Protein AF-A0A485BAV8-F1 (afdb_monomer_lite)

Structure (mmCIF, N/CA/C/O backbone):
data_AF-A0A485BAV8-F1
#
_entry.id   AF-A0A485BAV8-F1
#
loop_
_atom_site.group_PDB
_atom_site.id
_atom_site.type_symbol
_atom_site.label_atom_id
_atom_site.label_alt_id
_atom_site.label_comp_id
_atom_site.label_asym_id
_atom_site.label_entity_id
_atom_site.label_seq_id
_atom_site.pdbx_PDB_ins_code
_atom_site.Cartn_x
_atom_site.Cartn_y
_atom_site.Cartn_z
_atom_site.occupancy
_atom_site.B_iso_or_equiv
_atom_site.auth_seq_id
_atom_site.auth_comp_id
_atom_site.auth_asym_id
_atom_site.auth_atom_id
_atom_site.pdbx_PDB_model_num
ATOM 1 N N . MET A 1 1 ? -0.535 7.493 10.106 1.00 49.81 1 MET A N 1
ATOM 2 C CA . MET A 1 1 ? -0.350 6.627 8.910 1.00 49.81 1 MET A CA 1
ATOM 3 C C . MET A 1 1 ? -1.543 5.688 8.844 1.00 49.81 1 MET A C 1
ATOM 5 O O . MET A 1 1 ? -1.938 5.261 9.922 1.00 49.81 1 MET A O 1
ATOM 9 N N . PRO A 1 2 ? -2.101 5.348 7.667 1.00 55.66 2 PRO A N 1
ATOM 10 C CA . PRO A 1 2 ? -3.190 4.369 7.576 1.00 55.66 2 PRO A CA 1
ATOM 11 C C . PRO A 1 2 ? -2.873 3.086 8.365 1.00 55.66 2 PRO A C 1
ATOM 13 O O . PRO A 1 2 ? -1.749 2.576 8.277 1.00 55.66 2 PRO A O 1
ATOM 16 N N . GLY A 1 3 ? -3.825 2.608 9.170 1.00 60.78 3 GLY A N 1
ATOM 17 C CA . GLY A 1 3 ? -3.657 1.470 10.080 1.00 60.78 3 GLY A CA 1
ATOM 18 C C . GLY A 1 3 ? -2.905 1.732 11.394 1.00 60.78 3 GLY A C 1
ATOM 19 O O . GLY A 1 3 ? -2.683 0.776 12.132 1.00 60.78 3 GLY A O 1
ATOM 20 N N . ARG A 1 4 ? -2.475 2.968 11.696 1.00 75.44 4 ARG A N 1
ATOM 21 C CA . ARG A 1 4 ? -1.857 3.350 12.985 1.00 75.44 4 ARG A CA 1
ATOM 22 C C . ARG A 1 4 ? -2.536 4.592 13.556 1.00 75.44 4 ARG A C 1
ATOM 24 O O . ARG A 1 4 ? -2.139 5.703 13.184 1.00 75.44 4 ARG A O 1
ATOM 31 N N . LEU A 1 5 ? -3.537 4.384 14.415 1.00 81.25 5 LEU A N 1
ATOM 32 C CA . LEU A 1 5 ? -4.409 5.423 14.995 1.00 81.25 5 LEU A CA 1
ATOM 33 C C . LEU A 1 5 ? -4.821 6.492 13.969 1.00 81.25 5 LEU A C 1
ATOM 35 O O . LEU A 1 5 ? -4.723 7.694 14.213 1.00 81.25 5 LEU A O 1
ATOM 39 N N . PHE A 1 6 ? -5.215 6.056 12.774 1.00 73.19 6 PHE A N 1
ATOM 40 C CA . PHE A 1 6 ? -5.560 6.964 11.690 1.00 73.19 6 PHE A CA 1
ATOM 41 C C . PHE A 1 6 ? -7.005 7.460 11.849 1.00 73.19 6 PHE A C 1
ATOM 43 O O . PHE A 1 6 ? -7.919 6.634 11.817 1.00 73.19 6 PHE A O 1
ATOM 50 N N . PRO A 1 7 ? -7.236 8.775 12.014 1.00 77.94 7 PRO A N 1
ATOM 51 C CA . PRO A 1 7 ? -8.575 9.305 12.218 1.00 77.94 7 PRO A CA 1
ATOM 52 C C . PRO A 1 7 ? -9.355 9.384 10.903 1.00 77.94 7 PRO A C 1
ATOM 54 O O . PRO A 1 7 ? -8.918 9.997 9.930 1.00 77.94 7 PRO A O 1
ATOM 57 N N . ILE A 1 8 ? -10.550 8.809 10.907 1.00 75.19 8 ILE A N 1
ATOM 58 C CA . ILE A 1 8 ? -11.537 8.833 9.831 1.00 75.19 8 ILE A CA 1
ATOM 59 C C . ILE A 1 8 ? -12.802 9.460 10.415 1.00 75.19 8 ILE A C 1
ATOM 61 O O . ILE A 1 8 ? -13.483 8.860 11.244 1.00 75.19 8 ILE A O 1
ATOM 65 N N . ARG A 1 9 ? -13.118 10.691 10.011 1.00 76.88 9 ARG A N 1
ATOM 66 C CA . ARG A 1 9 ? -14.371 11.341 10.420 1.00 76.88 9 ARG A CA 1
ATOM 67 C C . ARG A 1 9 ? -15.533 10.721 9.647 1.00 76.88 9 ARG A C 1
ATOM 69 O O . ARG A 1 9 ? -15.514 10.736 8.419 1.00 76.88 9 ARG A O 1
ATOM 76 N N . LEU A 1 10 ? -16.518 10.179 10.361 1.00 69.38 10 LEU A N 1
ATOM 77 C CA . LEU A 1 10 ? -17.750 9.642 9.769 1.00 69.38 10 LEU A CA 1
ATOM 78 C C . LEU A 1 10 ? -18.784 10.759 9.588 1.00 69.38 10 LEU A C 1
ATOM 80 O O . LEU A 1 10 ? -19.377 10.899 8.524 1.00 69.38 10 LEU A O 1
ATOM 84 N N . THR A 1 11 ? -18.952 11.580 10.623 1.00 74.44 11 THR A N 1
ATOM 85 C CA . THR A 1 11 ? -19.769 12.802 10.640 1.00 74.44 11 THR A CA 1
ATOM 86 C C . THR A 1 11 ? -19.068 13.852 11.511 1.00 74.44 11 THR A C 1
ATOM 88 O O . THR A 1 11 ? -17.949 13.618 11.971 1.00 74.44 11 THR A O 1
ATOM 91 N N . GLU A 1 12 ? -19.687 15.013 11.753 1.00 75.88 12 GLU A N 1
ATOM 92 C CA . GLU A 1 12 ? -19.098 16.064 12.603 1.00 75.88 12 GLU A CA 1
ATOM 93 C C . GLU A 1 12 ? -18.755 15.576 14.020 1.00 75.88 12 GLU A C 1
ATOM 95 O O . GLU A 1 12 ? -17.733 15.984 14.567 1.00 75.88 12 GLU A O 1
ATOM 100 N N . ASN A 1 13 ? -19.552 14.652 14.571 1.00 83.38 13 ASN A N 1
ATOM 101 C CA . ASN A 1 13 ? -19.429 14.164 15.950 1.00 83.38 13 ASN A CA 1
ATOM 102 C C . ASN A 1 13 ? -19.113 12.661 16.051 1.00 83.38 13 ASN A C 1
ATOM 104 O O . ASN A 1 13 ? -19.179 12.085 17.138 1.00 83.38 13 ASN A O 1
ATOM 108 N N . GLN A 1 14 ? -18.787 12.010 14.930 1.00 77.19 14 GLN A N 1
ATOM 109 C CA . GLN A 1 14 ? -18.471 10.583 14.897 1.00 77.19 14 GLN A CA 1
ATOM 110 C C . GLN A 1 14 ? -17.087 10.340 14.310 1.00 77.19 14 GLN A C 1
ATOM 112 O O . GLN A 1 14 ? -16.789 10.743 13.179 1.00 77.19 14 GLN A O 1
ATOM 117 N N . LEU A 1 15 ? -16.255 9.640 15.074 1.00 79.31 15 LEU A N 1
ATOM 118 C CA . LEU A 1 15 ? -14.859 9.392 14.746 1.00 79.31 15 LEU A CA 1
ATOM 119 C C . LEU A 1 15 ? -14.577 7.893 14.697 1.00 79.31 15 LEU A C 1
ATOM 121 O O . LEU A 1 15 ? -14.950 7.148 15.594 1.00 79.31 15 LEU A O 1
ATOM 125 N N . LEU A 1 16 ? -13.873 7.458 13.660 1.00 81.81 16 LEU A N 1
ATOM 126 C CA . LEU A 1 16 ? -13.322 6.118 13.536 1.00 81.81 16 LEU A CA 1
ATOM 127 C C . LEU A 1 16 ? -11.793 6.208 13.556 1.00 81.81 16 LEU A C 1
ATOM 129 O O . LEU A 1 16 ? -11.196 6.885 12.727 1.00 81.81 16 LEU A O 1
ATOM 133 N N . LEU A 1 17 ? -11.154 5.513 14.485 1.00 79.69 17 LEU A N 1
ATOM 134 C CA . LEU A 1 17 ? -9.708 5.378 14.591 1.00 79.69 17 LEU A CA 1
ATOM 135 C C . LEU A 1 17 ? -9.295 4.023 14.011 1.00 79.69 17 LEU A C 1
ATOM 137 O O . LEU A 1 17 ? -9.585 2.970 14.582 1.00 79.69 17 LEU A O 1
ATOM 141 N N . ASP A 1 18 ? -8.621 4.048 12.864 1.00 81.06 18 ASP A N 1
ATOM 142 C CA . ASP A 1 18 ? -8.064 2.853 12.231 1.00 81.06 18 ASP A CA 1
ATOM 143 C C . ASP A 1 18 ? -6.668 2.544 12.790 1.00 81.06 18 ASP A C 1
ATOM 145 O O . ASP A 1 18 ? -5.687 3.234 12.487 1.00 81.06 18 ASP A O 1
ATOM 149 N N . ASP A 1 19 ? -6.579 1.482 13.592 1.00 80.19 19 ASP A N 1
ATOM 150 C CA . ASP A 1 19 ? -5.340 0.953 14.167 1.00 80.19 19 ASP A CA 1
ATOM 151 C C . ASP A 1 19 ? -5.118 -0.532 13.803 1.00 80.19 19 ASP A C 1
ATOM 153 O O . ASP A 1 19 ? -4.587 -1.339 14.571 1.00 80.19 19 ASP A O 1
ATOM 157 N N . SER A 1 20 ? -5.545 -0.915 12.597 1.00 75.62 20 SER A N 1
ATOM 158 C CA . SER A 1 20 ? -5.571 -2.300 12.099 1.00 75.62 20 SER A CA 1
ATOM 159 C C . SER A 1 20 ? -4.221 -2.877 11.626 1.00 75.62 20 SER A C 1
ATOM 161 O O . SER A 1 20 ? -4.177 -3.936 10.992 1.00 75.62 20 SER A O 1
ATOM 163 N N . TYR A 1 21 ? -3.093 -2.199 11.873 1.00 65.25 21 TYR A N 1
ATOM 164 C CA . TYR A 1 21 ? -1.791 -2.633 11.349 1.00 65.25 21 TYR A CA 1
ATOM 165 C C . TYR A 1 21 ? -1.156 -3.786 12.138 1.00 65.25 21 TYR A C 1
ATOM 167 O O . TYR A 1 21 ? -0.594 -4.703 11.534 1.00 65.25 21 TYR A O 1
ATOM 175 N N . ASN A 1 22 ? -1.186 -3.718 13.470 1.00 72.81 22 ASN A N 1
ATOM 176 C CA . ASN A 1 22 ? -0.587 -4.712 14.360 1.00 72.81 22 ASN A CA 1
ATOM 177 C C . ASN A 1 22 ? -1.398 -4.818 15.656 1.00 72.81 22 ASN A C 1
ATOM 179 O O . ASN A 1 22 ? -1.881 -3.803 16.164 1.00 72.81 22 ASN A O 1
ATOM 183 N N . ALA A 1 23 ? -1.493 -6.029 16.199 1.00 75.31 23 ALA A N 1
ATOM 184 C CA . ALA A 1 23 ? -2.163 -6.298 17.463 1.00 75.31 23 ALA A CA 1
ATOM 185 C C . ALA A 1 23 ? -1.306 -7.241 18.313 1.00 75.31 23 ALA A C 1
ATOM 187 O O . ALA A 1 23 ? -1.181 -8.427 18.012 1.00 75.31 23 ALA A O 1
ATOM 188 N N . ASN A 1 24 ? -0.727 -6.657 19.357 1.00 84.56 24 ASN A N 1
ATOM 189 C CA . ASN A 1 24 ? -0.095 -7.324 20.493 1.00 84.56 24 ASN A CA 1
ATOM 190 C C . ASN A 1 24 ? -0.622 -6.696 21.790 1.00 84.56 24 ASN A C 1
ATOM 192 O O . ASN A 1 24 ? -1.177 -5.590 21.741 1.00 84.56 24 ASN A O 1
ATOM 196 N N . VAL A 1 25 ? -0.410 -7.346 22.933 1.00 86.31 25 VAL A N 1
ATOM 197 C CA . VAL A 1 25 ? -0.966 -6.901 24.229 1.00 86.31 25 VAL A CA 1
ATOM 198 C C . VAL A 1 25 ? -0.668 -5.428 24.523 1.00 86.31 25 VAL A C 1
ATOM 200 O O . VAL A 1 25 ? -1.590 -4.650 24.749 1.00 86.31 25 VAL A O 1
ATOM 203 N N . GLY A 1 26 ? 0.599 -5.009 24.442 1.00 86.38 26 GLY A N 1
ATOM 204 C CA . GLY A 1 26 ? 0.994 -3.631 24.758 1.00 86.38 26 GLY A CA 1
ATOM 205 C C . GLY A 1 26 ? 0.318 -2.589 23.861 1.00 86.38 26 GLY A C 1
ATOM 206 O O . GLY A 1 26 ? -0.181 -1.574 24.345 1.00 86.38 26 GLY A O 1
ATOM 207 N N . SER A 1 27 ? 0.239 -2.855 22.555 1.00 87.88 27 SER A N 1
ATOM 208 C CA . SER A 1 27 ? -0.433 -1.956 21.612 1.00 87.88 27 SER A CA 1
ATOM 209 C C . SER A 1 27 ? -1.946 -1.908 21.825 1.00 87.88 27 SER A C 1
ATOM 211 O O . SER A 1 27 ? -2.544 -0.848 21.669 1.00 87.88 27 SER A O 1
ATOM 213 N N . MET A 1 28 ? -2.572 -3.033 22.177 1.00 89.75 28 MET A N 1
ATOM 214 C CA . MET A 1 28 ? -4.010 -3.114 22.433 1.00 89.75 28 MET A CA 1
ATOM 215 C C . MET A 1 28 ? -4.380 -2.348 23.701 1.00 89.75 28 MET A C 1
ATOM 217 O O . MET A 1 28 ? -5.313 -1.552 23.673 1.00 89.75 28 MET A O 1
ATOM 221 N N . THR A 1 29 ? -3.602 -2.503 24.773 1.00 91.00 29 THR A N 1
ATOM 222 C CA . THR A 1 29 ? -3.782 -1.736 26.013 1.00 91.00 29 THR A CA 1
ATOM 223 C C . THR A 1 29 ? -3.593 -0.235 25.781 1.00 91.00 29 THR A C 1
ATOM 225 O O . THR A 1 29 ? -4.382 0.567 26.274 1.00 91.00 29 THR A O 1
ATOM 228 N N . ALA A 1 30 ? -2.610 0.166 24.968 1.00 91.06 30 ALA A N 1
ATOM 229 C CA . ALA A 1 30 ? -2.446 1.570 24.589 1.00 91.06 30 ALA A CA 1
ATOM 230 C C . ALA A 1 30 ? -3.644 2.096 23.776 1.00 91.06 30 ALA A C 1
ATOM 232 O O . ALA A 1 30 ? -4.091 3.218 23.993 1.00 91.06 30 ALA A O 1
ATOM 233 N N . ALA A 1 31 ? -4.199 1.285 22.872 1.00 91.00 31 ALA A N 1
ATOM 234 C CA . ALA A 1 31 ? -5.384 1.657 22.105 1.00 91.00 31 ALA A CA 1
ATOM 235 C C . ALA A 1 31 ? -6.630 1.807 22.991 1.00 91.00 31 ALA A C 1
ATOM 237 O O . ALA A 1 31 ? -7.408 2.737 22.791 1.00 91.00 31 ALA A O 1
ATOM 238 N N . VAL A 1 32 ? -6.791 0.946 24.001 1.00 95.06 32 VAL A N 1
ATOM 239 C CA . VAL A 1 32 ? -7.827 1.094 25.035 1.00 95.06 32 VAL A CA 1
ATOM 240 C C . VAL A 1 32 ? -7.677 2.430 25.762 1.00 95.06 32 VAL A C 1
ATOM 242 O O . VAL A 1 32 ? -8.660 3.157 25.878 1.00 95.06 32 VAL A O 1
ATOM 245 N N . GLN A 1 33 ? -6.461 2.784 26.190 1.00 94.19 33 GLN A N 1
ATOM 246 C CA . GLN A 1 33 ? -6.203 4.057 26.867 1.00 94.19 33 GLN A CA 1
ATOM 247 C C . GLN A 1 33 ? -6.555 5.251 25.973 1.00 94.19 33 GLN A C 1
ATOM 249 O O . GLN A 1 33 ? -7.285 6.143 26.399 1.00 94.19 33 GLN A O 1
ATOM 254 N N . VAL A 1 34 ? -6.116 5.231 24.711 1.00 93.44 34 VAL A N 1
ATOM 255 C CA . VAL A 1 34 ? -6.443 6.285 23.739 1.00 93.44 34 VAL A CA 1
ATOM 256 C C . VAL A 1 34 ? -7.952 6.409 23.562 1.00 93.44 34 VAL A C 1
ATOM 258 O O . VAL A 1 34 ? -8.476 7.516 23.591 1.00 93.44 34 VAL A O 1
ATOM 261 N N . LEU A 1 35 ? -8.663 5.290 23.402 1.00 95.00 35 LEU A N 1
ATOM 262 C CA . LEU A 1 35 ? -10.115 5.303 23.247 1.00 95.00 35 LEU A CA 1
ATOM 263 C C . LEU A 1 35 ? -10.830 5.797 24.516 1.00 95.00 35 LEU A C 1
ATOM 265 O O . LEU A 1 35 ? -11.867 6.444 24.404 1.00 95.00 35 LEU A O 1
ATOM 269 N N . SER A 1 36 ? -10.283 5.530 25.705 1.00 95.31 36 SER A N 1
ATOM 270 C CA . SER A 1 36 ? -10.867 5.947 26.988 1.00 95.31 36 SER A CA 1
ATOM 271 C C . SER A 1 36 ? -10.962 7.467 27.139 1.00 95.31 36 SER A C 1
ATOM 273 O O . SER A 1 36 ? -11.920 7.958 27.736 1.00 95.31 36 SER A O 1
ATOM 275 N N . GLU A 1 37 ? -10.018 8.188 26.529 1.00 95.31 37 GLU A N 1
ATOM 276 C CA . GLU A 1 37 ? -9.907 9.651 26.538 1.00 95.31 37 GLU A CA 1
ATOM 277 C C . GLU A 1 37 ? -10.744 10.318 25.427 1.00 95.31 37 GLU A C 1
ATOM 279 O O . GLU A 1 37 ? -10.833 11.545 25.362 1.00 95.31 37 GLU A O 1
ATOM 284 N N . MET A 1 38 ? -11.363 9.530 24.540 1.00 94.25 38 MET A N 1
ATOM 285 C CA . MET A 1 38 ? -12.153 10.048 23.421 1.00 94.25 38 MET A CA 1
ATOM 286 C C . MET A 1 38 ? -13.575 10.429 23.849 1.00 94.25 38 MET A C 1
ATOM 288 O O . MET A 1 38 ? -14.158 9.793 24.727 1.00 94.25 38 MET A O 1
ATOM 292 N N . PRO A 1 39 ? -14.183 11.440 23.206 1.00 92.38 39 PRO A N 1
ATOM 293 C CA . PRO A 1 39 ? -15.534 11.868 23.538 1.00 92.38 39 PRO A CA 1
ATOM 294 C C . PRO A 1 39 ? -16.607 10.897 23.019 1.00 92.38 39 PRO A C 1
ATOM 296 O O . PRO A 1 39 ? -16.452 10.242 21.982 1.00 92.38 39 PRO A O 1
ATOM 299 N N . GLY A 1 40 ? -17.752 10.897 23.705 1.00 94.12 40 GLY A N 1
ATOM 300 C CA . GLY A 1 40 ? -18.963 10.187 23.292 1.00 94.12 40 GLY A CA 1
ATOM 301 C C . GLY A 1 40 ? -18.981 8.705 23.654 1.00 94.12 40 GLY A C 1
ATOM 302 O O . GLY A 1 40 ? -18.295 8.266 24.572 1.00 94.12 40 GLY A O 1
ATOM 303 N N . TYR A 1 41 ? -19.802 7.943 22.930 1.00 95.94 41 TYR A N 1
ATOM 304 C CA . TYR A 1 41 ? -19.930 6.498 23.103 1.00 95.94 41 TYR A CA 1
ATOM 305 C C . TYR A 1 41 ? -18.718 5.782 22.493 1.00 95.94 41 TYR A C 1
ATOM 307 O O . TYR A 1 41 ? -18.499 5.846 21.278 1.00 95.94 41 TYR A O 1
ATOM 315 N N . ARG A 1 42 ? -17.909 5.131 23.333 1.00 97.19 42 ARG A N 1
ATOM 316 C CA . ARG A 1 42 ? -16.606 4.563 22.965 1.00 97.19 42 ARG A CA 1
ATOM 317 C C . ARG A 1 42 ? -16.726 3.077 22.662 1.00 97.19 42 ARG A C 1
ATOM 319 O O . ARG A 1 42 ? -16.944 2.256 23.555 1.00 97.19 42 ARG A O 1
ATOM 326 N N . VAL A 1 43 ? -16.543 2.735 21.390 1.00 94.56 43 VAL A N 1
ATOM 327 C CA . VAL A 1 43 ? -16.663 1.367 20.880 1.00 94.56 43 VAL A CA 1
ATOM 328 C C . VAL A 1 43 ? -15.297 0.845 20.465 1.00 94.56 43 VAL A C 1
ATOM 330 O O . VAL A 1 43 ? -14.678 1.350 19.527 1.00 94.56 43 VAL A O 1
ATOM 333 N N . LEU A 1 44 ? -14.839 -0.210 21.129 1.00 94.88 44 LEU A N 1
ATOM 334 C CA . LEU A 1 44 ? -13.629 -0.925 20.744 1.00 94.88 44 LEU A CA 1
ATOM 335 C C . LEU A 1 44 ? -13.999 -2.118 19.861 1.00 94.88 44 LEU A C 1
ATOM 337 O O . LEU A 1 44 ? -14.719 -3.011 20.294 1.00 94.88 44 LEU A O 1
ATOM 341 N N . VAL A 1 45 ? -13.495 -2.154 18.632 1.00 91.88 45 VAL A N 1
ATOM 342 C CA . VAL A 1 45 ? -13.701 -3.257 17.688 1.00 91.88 45 VAL A CA 1
ATOM 343 C C . VAL A 1 45 ? -12.398 -4.024 17.534 1.00 91.88 45 VAL A C 1
ATOM 345 O O . VAL A 1 45 ? -11.401 -3.464 17.074 1.00 91.88 45 VAL A O 1
ATOM 348 N N . VAL A 1 46 ? -12.402 -5.303 17.906 1.00 89.81 46 VAL A N 1
ATOM 349 C CA . VAL A 1 46 ? -11.188 -6.119 18.004 1.00 89.81 46 VAL A CA 1
ATOM 350 C C . VAL A 1 46 ? -11.271 -7.439 17.257 1.00 89.81 46 VAL A C 1
ATOM 352 O O . VAL A 1 46 ? -12.339 -8.022 17.093 1.00 89.81 46 VAL A O 1
ATOM 355 N N . GLY A 1 47 ? -10.114 -7.919 16.807 1.00 86.94 47 GLY A N 1
ATOM 356 C CA . GLY A 1 47 ? -9.945 -9.291 16.339 1.00 86.94 47 GLY A CA 1
ATOM 357 C C . GLY A 1 47 ? -8.812 -10.007 17.060 1.00 86.94 47 GLY A C 1
ATOM 358 O O . GLY A 1 47 ? -8.168 -9.431 17.937 1.00 86.94 47 GLY A O 1
ATOM 359 N N . ASP A 1 48 ? -8.565 -11.256 16.672 1.00 83.25 48 ASP A N 1
ATOM 360 C CA . ASP A 1 48 ? -7.518 -12.078 17.286 1.00 83.25 48 ASP A CA 1
ATOM 361 C C . ASP A 1 48 ? -6.133 -11.408 17.192 1.00 83.25 48 ASP A C 1
ATOM 363 O O . ASP A 1 48 ? -5.730 -10.865 16.149 1.00 83.25 48 ASP A O 1
ATOM 367 N N . MET A 1 49 ? -5.397 -11.454 18.302 1.00 82.06 49 MET A N 1
ATOM 368 C CA . MET A 1 49 ? -4.002 -11.024 18.368 1.00 82.06 49 MET A CA 1
ATOM 369 C C . MET A 1 49 ? -3.082 -12.118 17.819 1.00 82.06 49 MET A C 1
ATOM 371 O O . MET A 1 49 ? -3.372 -13.307 17.934 1.00 82.06 49 MET A O 1
ATOM 375 N N . ALA A 1 50 ? -1.945 -11.728 17.239 1.00 69.62 50 ALA A N 1
ATOM 376 C CA . ALA A 1 50 ? -0.963 -12.669 16.690 1.00 69.62 50 ALA A CA 1
ATOM 377 C C . ALA A 1 50 ? 0.027 -13.182 17.757 1.00 69.62 50 ALA A C 1
ATOM 379 O O . ALA A 1 50 ? 1.226 -13.257 17.499 1.00 69.62 50 ALA A O 1
ATOM 380 N N . GLU A 1 51 ? -0.472 -13.508 18.950 1.00 64.88 51 GLU A N 1
ATOM 381 C CA . GLU A 1 51 ? 0.339 -14.053 20.045 1.00 64.88 51 GLU A CA 1
ATOM 382 C C . GLU A 1 51 ? 0.457 -15.580 19.909 1.00 64.88 51 GLU A C 1
ATOM 384 O O . GLU A 1 51 ? -0.532 -16.267 19.633 1.00 64.88 51 GLU A O 1
ATOM 389 N N . LEU A 1 52 ? 1.665 -16.119 20.098 1.00 57.22 52 LEU A N 1
ATOM 390 C CA . LEU A 1 52 ? 1.949 -17.553 19.990 1.00 57.22 52 LEU A CA 1
ATOM 391 C C . LEU A 1 52 ? 2.018 -18.216 21.372 1.00 57.22 52 LEU A C 1
ATOM 393 O O . LEU A 1 52 ? 2.739 -17.752 22.249 1.00 57.22 52 LEU A O 1
ATOM 397 N N . GLY A 1 53 ? 1.347 -19.362 21.525 1.00 67.88 53 GLY A N 1
ATOM 398 C CA . GLY A 1 53 ? 1.525 -20.271 22.665 1.00 67.88 53 GLY A CA 1
ATOM 399 C C . GLY A 1 53 ? 0.355 -20.325 23.652 1.00 67.88 53 GLY A C 1
ATOM 400 O O . GLY A 1 53 ? -0.719 -19.773 23.416 1.00 67.88 53 GLY A O 1
ATOM 401 N N . ALA A 1 54 ? 0.571 -21.031 24.765 1.00 70.88 54 ALA A N 1
ATOM 402 C CA . ALA A 1 54 ? -0.444 -21.324 25.784 1.00 70.88 54 ALA A CA 1
ATOM 403 C C . ALA A 1 54 ? -0.963 -20.079 26.534 1.00 70.88 54 ALA A C 1
ATOM 405 O O . ALA A 1 54 ? -2.042 -20.120 27.120 1.00 70.88 54 ALA A O 1
ATOM 406 N N . GLU A 1 55 ? -0.232 -18.962 26.488 1.00 78.38 55 GLU A N 1
ATOM 407 C CA . GLU A 1 55 ? -0.592 -17.714 27.176 1.00 78.38 55 GLU A CA 1
ATOM 408 C C . GLU A 1 55 ? -1.544 -16.818 26.369 1.00 78.38 55 GLU A C 1
ATOM 410 O O . GLU A 1 55 ? -2.047 -15.824 26.891 1.00 78.38 55 GLU A O 1
ATOM 415 N N . SER A 1 56 ? -1.859 -17.180 25.120 1.00 80.50 56 SER A N 1
ATOM 416 C CA . SER A 1 56 ? -2.657 -16.331 24.228 1.00 80.50 56 SER A CA 1
ATOM 417 C C . SER A 1 56 ? -4.027 -15.968 24.822 1.00 80.50 56 SER A C 1
ATOM 419 O O . SER A 1 56 ? -4.426 -14.806 24.782 1.00 80.50 56 SER A O 1
ATOM 421 N N . ALA A 1 57 ? -4.720 -16.906 25.477 1.00 84.69 57 ALA A N 1
ATOM 422 C CA . ALA A 1 57 ? -5.998 -16.627 26.144 1.00 84.69 57 ALA A CA 1
ATOM 423 C C . ALA A 1 57 ? -5.857 -15.637 27.321 1.00 84.69 57 ALA A C 1
ATOM 425 O O . ALA A 1 57 ? -6.686 -14.743 27.499 1.00 84.69 57 ALA A O 1
ATOM 426 N N . ALA A 1 58 ? -4.778 -15.744 28.106 1.00 87.75 58 ALA A N 1
ATOM 427 C CA . ALA A 1 58 ? -4.504 -14.818 29.206 1.00 87.75 58 ALA A CA 1
ATOM 428 C C . ALA A 1 58 ? -4.226 -13.399 28.683 1.00 87.75 58 ALA A C 1
ATOM 430 O O . ALA A 1 58 ? -4.747 -12.428 29.232 1.00 87.75 58 ALA A O 1
ATOM 431 N N . CYS A 1 59 ? -3.494 -13.287 27.572 1.00 89.25 59 CYS A N 1
ATOM 432 C CA . CYS A 1 59 ? -3.250 -12.024 26.880 1.00 89.25 59 CYS A CA 1
ATOM 433 C C . CYS A 1 59 ? -4.552 -11.354 26.409 1.00 89.25 59 CYS A C 1
ATOM 435 O O . CYS A 1 59 ? -4.736 -10.153 26.608 1.00 89.25 59 CYS A O 1
ATOM 437 N N . HIS A 1 60 ? -5.480 -12.109 25.810 1.00 91.06 60 HIS A N 1
ATOM 438 C CA . HIS A 1 60 ? -6.778 -11.574 25.377 1.00 91.06 60 HIS A CA 1
ATOM 439 C C . HIS A 1 60 ? -7.629 -11.130 26.578 1.00 91.06 60 HIS A C 1
ATOM 441 O O . HIS A 1 60 ? -8.187 -10.029 26.574 1.00 91.06 60 HIS A O 1
ATOM 447 N N . ARG A 1 61 ? -7.649 -11.919 27.656 1.00 92.62 61 ARG A N 1
ATOM 448 C CA . ARG A 1 61 ? -8.339 -11.544 28.898 1.00 92.62 61 ARG A CA 1
ATOM 449 C C . ARG A 1 61 ? -7.780 -10.256 29.506 1.00 92.62 61 ARG A C 1
ATOM 451 O O . ARG A 1 61 ? -8.557 -9.398 29.908 1.00 92.62 61 ARG A O 1
ATOM 458 N N . GLN A 1 62 ? -6.457 -10.080 29.512 1.00 93.31 62 GLN A N 1
ATOM 459 C CA . GLN A 1 62 ? -5.806 -8.869 30.023 1.00 93.31 62 GLN A CA 1
ATOM 460 C C . GLN A 1 62 ? -6.262 -7.603 29.283 1.00 93.31 62 GLN A C 1
ATOM 462 O O . GLN A 1 62 ? -6.513 -6.578 29.915 1.00 93.31 62 GLN A O 1
ATOM 467 N N . VAL A 1 63 ? -6.405 -7.668 27.955 1.00 93.56 63 VAL A N 1
ATOM 468 C CA . VAL A 1 63 ? -6.918 -6.541 27.156 1.00 93.56 63 VAL A CA 1
ATOM 469 C C . VAL A 1 63 ? -8.386 -6.256 27.486 1.00 93.56 63 VAL A C 1
ATOM 471 O O . VAL A 1 63 ? -8.778 -5.092 27.569 1.00 93.56 63 VAL A O 1
ATOM 474 N N . GLY A 1 64 ? -9.195 -7.295 27.705 1.00 95.19 64 GLY A N 1
ATOM 475 C CA . GLY A 1 64 ? -10.590 -7.134 28.118 1.00 95.19 64 GLY A CA 1
ATOM 476 C C . GLY A 1 64 ? -10.727 -6.491 29.501 1.00 95.19 64 GLY A C 1
ATOM 477 O O . GLY A 1 64 ? -11.482 -5.534 29.652 1.00 95.19 64 GLY A O 1
ATOM 478 N N . GLU A 1 65 ? -9.936 -6.921 30.485 1.00 95.56 65 GLU A N 1
ATOM 479 C CA . GLU A 1 65 ? -9.911 -6.288 31.814 1.00 95.56 65 GLU A CA 1
ATOM 480 C C . GLU A 1 65 ? -9.427 -4.832 31.748 1.00 95.56 65 GLU A C 1
ATOM 482 O O . GLU A 1 65 ? -9.972 -3.966 32.432 1.00 95.56 65 GLU A O 1
ATOM 487 N N . ALA A 1 66 ? -8.463 -4.520 30.875 1.00 94.94 66 ALA A N 1
ATOM 488 C CA . ALA A 1 66 ? -8.057 -3.138 30.629 1.00 94.94 66 ALA A CA 1
ATOM 489 C C . ALA A 1 66 ? -9.207 -2.303 30.037 1.00 94.94 66 ALA A C 1
ATOM 491 O O . ALA A 1 66 ? -9.433 -1.177 30.476 1.00 94.94 66 ALA A O 1
ATOM 492 N N . ALA A 1 67 ? -9.969 -2.856 29.085 1.00 95.81 67 ALA A N 1
ATOM 493 C CA . ALA A 1 67 ? -11.151 -2.204 28.513 1.00 95.81 67 ALA A CA 1
ATOM 494 C C . ALA A 1 67 ? -12.234 -1.925 29.569 1.00 95.81 67 ALA A C 1
ATOM 496 O O . ALA A 1 67 ? -12.843 -0.853 29.562 1.00 95.81 67 ALA A O 1
ATOM 497 N N . LYS A 1 68 ? -12.434 -2.863 30.502 1.00 96.31 68 LYS A N 1
ATOM 498 C CA . LYS A 1 68 ? -13.342 -2.704 31.642 1.00 96.31 68 LYS A CA 1
ATOM 499 C C . LYS A 1 68 ? -12.867 -1.620 32.605 1.00 96.31 68 LYS A C 1
ATOM 501 O O . LYS A 1 68 ? -13.648 -0.751 32.977 1.00 96.31 68 LYS A O 1
ATOM 506 N N . ALA A 1 69 ? -11.589 -1.650 32.984 1.00 95.38 69 ALA A N 1
ATOM 507 C CA . ALA A 1 69 ? -10.992 -0.673 33.893 1.00 95.38 69 ALA A CA 1
ATOM 508 C C . ALA A 1 69 ? -11.006 0.750 33.311 1.00 95.38 69 ALA A C 1
ATOM 510 O O . ALA A 1 69 ? -11.218 1.714 34.041 1.00 95.38 69 ALA A O 1
ATOM 511 N N . ALA A 1 70 ? -10.844 0.874 31.992 1.00 94.69 70 ALA A N 1
ATOM 512 C CA . ALA A 1 70 ? -10.961 2.132 31.260 1.00 94.69 70 ALA A CA 1
ATOM 513 C C . ALA A 1 70 ? -12.416 2.620 31.092 1.00 94.69 70 ALA A C 1
ATOM 515 O O . ALA A 1 70 ? -12.647 3.718 30.580 1.00 94.69 70 ALA A O 1
ATOM 516 N N . GLY A 1 71 ? -13.400 1.810 31.499 1.00 95.19 71 GLY A N 1
ATOM 517 C CA . GLY A 1 71 ? -14.817 2.147 31.436 1.00 95.19 71 GLY A CA 1
ATOM 518 C C . GLY A 1 71 ? -15.323 2.344 30.012 1.00 95.19 71 GLY A C 1
ATOM 519 O O . GLY A 1 71 ? -16.091 3.275 29.786 1.00 95.19 71 GLY A O 1
ATOM 520 N N . LEU A 1 72 ? -14.865 1.535 29.049 1.00 95.94 72 LEU A N 1
ATOM 521 C CA . LEU A 1 72 ? -15.369 1.589 27.673 1.00 95.94 72 LEU A CA 1
ATOM 522 C C . LEU A 1 72 ? -16.854 1.210 27.613 1.00 95.94 72 LEU A C 1
ATOM 524 O O . LEU A 1 72 ? -17.328 0.401 28.406 1.00 95.94 72 LEU A O 1
ATOM 528 N N . ASP A 1 73 ? -17.585 1.776 26.654 1.00 97.31 73 ASP A N 1
ATOM 529 C CA . ASP A 1 73 ? -19.039 1.612 26.583 1.00 97.31 73 ASP A CA 1
ATOM 530 C C . ASP A 1 73 ? -19.459 0.325 25.856 1.00 97.31 73 ASP A C 1
ATOM 532 O O . ASP A 1 73 ? -20.524 -0.240 26.130 1.00 97.31 73 ASP A O 1
ATOM 536 N N . ARG A 1 74 ? -18.635 -0.143 24.907 1.00 96.56 74 ARG A N 1
ATOM 537 C CA . ARG A 1 74 ? -18.878 -1.377 24.145 1.00 96.56 74 ARG A CA 1
ATOM 538 C C . ARG A 1 74 ? -17.586 -1.981 23.602 1.00 96.56 74 ARG A C 1
ATOM 540 O O . ARG A 1 74 ? -16.723 -1.259 23.101 1.00 96.56 74 ARG A O 1
ATOM 547 N N . VAL A 1 75 ? -17.493 -3.313 23.606 1.00 96.69 75 VAL A N 1
ATOM 548 C CA . VAL A 1 75 ? -16.401 -4.052 22.944 1.00 96.69 75 VAL A CA 1
ATOM 549 C C . VAL A 1 75 ? -16.963 -5.073 21.954 1.00 96.69 75 VAL A C 1
ATOM 551 O O . VAL A 1 75 ? -17.569 -6.054 22.360 1.00 96.69 75 VAL A O 1
ATOM 554 N N . LEU A 1 76 ? -16.752 -4.888 20.655 1.00 91.75 76 LEU A N 1
ATOM 555 C CA . LEU A 1 76 ? -17.164 -5.859 19.638 1.00 91.75 76 LEU A CA 1
ATOM 556 C C . LEU A 1 76 ? -15.962 -6.705 19.219 1.00 91.75 76 LEU A C 1
ATOM 558 O O . LEU A 1 76 ? -14.947 -6.147 18.803 1.00 91.75 76 LEU A O 1
ATOM 562 N N . SER A 1 77 ? -16.063 -8.031 19.289 1.00 92.00 77 SER A N 1
ATOM 563 C CA . SER A 1 77 ? -14.963 -8.931 18.920 1.00 92.00 77 SER A CA 1
ATOM 564 C C . SER A 1 77 ? -15.327 -9.890 17.783 1.00 92.00 77 SER A C 1
ATOM 566 O O . SER A 1 77 ? -16.472 -10.328 17.664 1.00 92.00 77 SER A O 1
ATOM 568 N N . VAL A 1 78 ? -14.342 -10.230 16.946 1.00 85.94 78 VAL A N 1
ATOM 569 C CA . VAL A 1 78 ? -14.436 -11.264 15.900 1.00 85.94 78 VAL A CA 1
ATOM 570 C C . VAL A 1 78 ? -13.168 -12.114 15.866 1.00 85.94 78 VAL A C 1
ATOM 572 O O . VAL A 1 78 ? -12.077 -11.602 15.601 1.00 85.94 78 VAL A O 1
ATOM 575 N N . GLY A 1 79 ? -13.331 -13.428 16.008 1.00 83.94 79 GLY A N 1
ATOM 576 C CA . GLY A 1 79 ? -12.239 -14.403 15.968 1.00 83.94 79 GLY A CA 1
ATOM 577 C C . GLY A 1 79 ? -12.283 -15.405 17.122 1.00 83.94 79 GLY A C 1
ATOM 578 O O . GLY A 1 79 ? -13.069 -15.266 18.051 1.00 83.94 79 GLY A O 1
ATOM 579 N N . ALA A 1 80 ? -11.463 -16.448 17.056 1.00 82.94 80 ALA A N 1
ATOM 580 C CA . ALA A 1 80 ? -11.562 -17.566 17.993 1.00 82.94 80 ALA A CA 1
ATOM 581 C C . ALA A 1 80 ? -11.109 -17.203 19.419 1.00 82.94 80 ALA A C 1
ATOM 583 O O . ALA A 1 80 ? -11.627 -17.762 20.381 1.00 82.94 80 ALA A O 1
ATOM 584 N N . LEU A 1 81 ? -10.152 -16.279 19.557 1.00 86.31 81 LEU A N 1
ATOM 585 C CA . LEU A 1 81 ? -9.529 -15.924 20.842 1.00 86.31 81 LEU A CA 1
ATOM 586 C C . LEU A 1 81 ? -9.985 -14.554 21.354 1.00 86.31 81 LEU A C 1
ATOM 588 O O . LEU A 1 81 ? -10.055 -14.310 22.555 1.00 86.31 81 LEU A O 1
ATOM 592 N N . SER A 1 82 ? -10.354 -13.648 20.453 1.00 88.19 82 SER A N 1
ATOM 593 C CA . SER A 1 82 ? -10.864 -12.316 20.794 1.00 88.19 82 SER A CA 1
ATOM 594 C C . SER A 1 82 ? -12.215 -12.324 21.514 1.00 88.19 82 SER A C 1
ATOM 596 O O . SER A 1 82 ? -12.566 -11.317 22.134 1.00 88.19 82 SER A O 1
ATOM 598 N N . ALA A 1 83 ? -12.917 -13.463 21.537 1.00 91.50 83 ALA A N 1
ATOM 599 C CA . ALA A 1 83 ? -14.061 -13.703 22.415 1.00 91.50 83 ALA A CA 1
ATOM 600 C C . ALA A 1 83 ? -13.728 -13.443 23.899 1.00 91.50 83 ALA A C 1
ATOM 602 O O . ALA A 1 83 ? -14.541 -12.849 24.615 1.00 91.50 83 ALA A O 1
ATOM 603 N N . ASP A 1 84 ? -12.511 -13.789 24.341 1.00 92.94 84 ASP A N 1
ATOM 604 C CA . ASP A 1 84 ? -12.049 -13.550 25.715 1.00 92.94 84 ASP A CA 1
ATOM 605 C C . ASP A 1 84 ? -11.942 -12.050 26.038 1.00 92.94 84 ASP A C 1
ATOM 607 O O . ASP A 1 84 ? -12.212 -11.649 27.170 1.00 92.94 84 ASP A O 1
ATOM 611 N N . ILE A 1 85 ? -11.617 -11.202 25.048 1.00 93.69 85 ILE A N 1
ATOM 612 C CA . ILE A 1 85 ? -11.555 -9.739 25.229 1.00 93.69 85 ILE A CA 1
ATOM 613 C C . ILE A 1 85 ? -12.957 -9.197 25.520 1.00 93.69 85 ILE A C 1
ATOM 615 O O . ILE A 1 85 ? -13.158 -8.462 26.487 1.00 93.69 85 ILE A O 1
ATOM 619 N N . SER A 1 86 ? -13.936 -9.564 24.688 1.00 93.62 86 SER A N 1
ATOM 620 C CA . SER A 1 86 ? -15.331 -9.142 24.867 1.00 93.62 86 SER A CA 1
ATOM 621 C C . SER A 1 86 ? -15.944 -9.692 26.154 1.00 93.62 86 SER A C 1
ATOM 623 O O . SER A 1 86 ? -16.694 -8.985 26.819 1.00 93.62 86 SER A O 1
ATOM 625 N N . SER A 1 87 ? -15.614 -10.928 26.538 1.00 95.06 87 SER A N 1
ATOM 626 C CA . SER A 1 87 ? -16.139 -11.511 27.774 1.00 95.06 87 SER A CA 1
ATOM 627 C C . SER A 1 87 ? -15.569 -10.816 29.012 1.00 95.06 87 SER A C 1
ATOM 629 O O . SER A 1 87 ? -16.314 -10.532 29.948 1.00 95.06 87 SER A O 1
ATOM 631 N N . ALA A 1 88 ? -14.264 -10.536 29.030 1.00 95.12 88 ALA A N 1
ATOM 632 C CA . ALA A 1 88 ? -13.602 -9.922 30.180 1.00 95.12 88 ALA A CA 1
ATOM 633 C C . ALA A 1 88 ? -13.899 -8.420 30.320 1.00 95.12 88 ALA A C 1
ATOM 635 O O . ALA A 1 88 ? -13.873 -7.890 31.429 1.00 95.12 88 ALA A O 1
ATOM 636 N N . SER A 1 89 ? -14.260 -7.731 29.230 1.00 95.81 89 SER A N 1
ATOM 637 C CA . SER A 1 89 ? -14.634 -6.313 29.303 1.00 95.81 89 SER A CA 1
ATOM 638 C C . SER A 1 89 ? -15.932 -6.054 30.076 1.00 95.81 89 SER A C 1
ATOM 640 O O . SER A 1 89 ? -16.161 -4.936 30.530 1.00 95.81 89 SER A O 1
ATOM 642 N N . GLY A 1 90 ? -16.801 -7.062 30.225 1.00 94.69 90 GLY A N 1
ATOM 643 C CA . GLY A 1 90 ? -18.117 -6.936 30.866 1.00 94.69 90 GLY A CA 1
ATOM 644 C C . GLY A 1 90 ? -19.167 -6.177 30.041 1.00 94.69 90 GLY A C 1
ATOM 645 O O . GLY A 1 90 ? -20.336 -6.163 30.411 1.00 94.69 90 GLY A O 1
ATOM 646 N N . VAL A 1 91 ? -18.766 -5.585 28.914 1.00 95.50 91 VAL A N 1
ATOM 647 C CA . VAL A 1 91 ? -19.613 -4.814 27.985 1.00 95.50 91 VAL A CA 1
ATOM 648 C C . VAL A 1 91 ? -19.429 -5.293 26.541 1.00 95.50 91 VAL A C 1
ATOM 650 O O . VAL A 1 91 ? -19.587 -4.526 25.590 1.00 95.50 91 VAL A O 1
ATOM 653 N N . GLY A 1 92 ? -18.983 -6.536 26.356 1.00 93.25 92 GLY A N 1
ATOM 654 C CA . GLY A 1 92 ? -18.608 -7.046 25.048 1.00 93.25 92 GLY A CA 1
ATOM 655 C C . GLY A 1 92 ? -19.674 -7.885 24.348 1.00 93.25 92 GLY A C 1
ATOM 656 O O . GLY A 1 92 ? -20.438 -8.603 24.983 1.00 93.25 92 GLY A O 1
ATOM 657 N N . GLU A 1 93 ? -19.671 -7.832 23.018 1.00 94.94 93 GLU A N 1
ATOM 658 C CA . GLU A 1 93 ? -20.450 -8.699 22.130 1.00 94.94 93 GLU A CA 1
ATOM 659 C C . GLU A 1 93 ? -19.482 -9.418 21.177 1.00 94.94 93 GLU A C 1
ATOM 661 O O . GLU A 1 93 ? -18.647 -8.781 20.527 1.00 94.94 93 GLU A O 1
ATOM 666 N N . HIS A 1 94 ? -19.578 -10.746 21.104 1.00 94.31 94 HIS A N 1
ATOM 667 C CA . HIS A 1 94 ? -18.731 -11.570 20.245 1.00 94.31 94 HIS A CA 1
ATOM 668 C C . HIS A 1 94 ? -19.485 -12.034 18.995 1.00 94.31 94 HIS A C 1
ATOM 670 O O . HIS A 1 94 ? -20.644 -12.441 19.085 1.00 94.31 94 HIS A O 1
ATOM 676 N N . PHE A 1 95 ? -18.811 -12.036 17.843 1.00 88.19 95 PHE A N 1
ATOM 677 C CA . PHE A 1 95 ? -19.367 -12.504 16.577 1.00 88.19 95 PHE A CA 1
ATOM 678 C C . PHE A 1 95 ? -18.458 -13.543 15.917 1.00 88.19 95 PHE A C 1
ATOM 680 O O . PHE A 1 95 ? -17.239 -13.384 15.844 1.00 88.19 95 PHE A O 1
ATOM 687 N N . SER A 1 96 ? -19.077 -14.575 15.343 1.00 82.19 96 SER A N 1
ATOM 688 C CA . SER A 1 96 ? -18.394 -15.573 14.511 1.00 82.19 96 SER A CA 1
ATOM 689 C C . SER A 1 96 ? -18.002 -15.021 13.136 1.00 82.19 96 SER A C 1
ATOM 691 O O . SER A 1 96 ? -17.004 -15.445 12.556 1.00 82.19 96 SER A O 1
ATOM 693 N N . GLU A 1 97 ? -18.759 -14.046 12.619 1.00 75.56 97 GLU A N 1
ATOM 694 C CA . GLU A 1 97 ? -18.540 -13.436 11.309 1.00 75.56 97 GLU A CA 1
ATOM 695 C C . GLU A 1 97 ? -18.459 -11.906 11.365 1.00 75.56 97 GLU A C 1
ATOM 697 O O . GLU A 1 97 ? -19.199 -11.224 12.075 1.00 75.56 97 GLU A O 1
ATOM 702 N N . LYS A 1 98 ? -17.602 -11.341 10.507 1.00 75.88 98 LYS A N 1
ATOM 703 C CA . LYS A 1 98 ? -17.444 -9.885 10.353 1.00 75.88 98 LYS A CA 1
ATOM 704 C C . LYS A 1 98 ? -18.696 -9.194 9.824 1.00 75.88 98 LYS A C 1
ATOM 706 O O . LYS A 1 98 ? -18.935 -8.045 10.169 1.00 75.88 98 LYS A O 1
ATOM 711 N N . SER A 1 99 ? -19.475 -9.870 8.982 1.00 75.31 99 SER A N 1
ATOM 712 C CA . SER A 1 99 ? -20.746 -9.381 8.428 1.00 75.31 99 SER A CA 1
ATOM 713 C C . SER A 1 99 ? -21.734 -8.998 9.538 1.00 75.31 99 SER A C 1
ATOM 715 O O . SER A 1 99 ? -22.308 -7.906 9.513 1.00 75.31 99 SER A O 1
ATOM 717 N N . ALA A 1 100 ? -21.871 -9.865 10.542 1.00 78.06 100 ALA A N 1
ATOM 718 C CA . ALA A 1 100 ? -22.719 -9.649 11.706 1.00 78.06 100 ALA A CA 1
ATOM 719 C C . ALA A 1 100 ? -22.194 -8.495 12.574 1.00 78.06 100 ALA A C 1
ATOM 721 O O . ALA A 1 100 ? -22.955 -7.582 12.894 1.00 78.06 100 ALA A O 1
ATOM 722 N N . LEU A 1 101 ? -20.882 -8.460 12.846 1.00 83.81 101 LEU A N 1
ATOM 723 C CA . LEU A 1 101 ? -20.259 -7.358 13.589 1.00 83.81 101 LEU A CA 1
ATOM 724 C C . LEU A 1 101 ? -20.479 -6.006 12.897 1.00 83.81 101 LEU A C 1
ATOM 726 O O . LEU A 1 101 ? -20.833 -5.029 13.549 1.00 83.81 101 LEU A O 1
ATOM 730 N N . VAL A 1 102 ? -20.294 -5.932 11.573 1.00 78.44 102 VAL A N 1
ATOM 731 C CA . VAL A 1 102 ? -20.504 -4.694 10.799 1.00 78.44 102 VAL A CA 1
ATOM 732 C C . VAL A 1 102 ? -21.962 -4.243 10.860 1.00 78.44 102 VAL A C 1
ATOM 734 O O . VAL A 1 102 ? -22.224 -3.042 10.915 1.00 78.44 102 VAL A O 1
ATOM 737 N N . THR A 1 103 ? -22.907 -5.183 10.865 1.00 78.75 103 THR A N 1
ATOM 738 C CA . THR A 1 103 ? -24.335 -4.871 11.013 1.00 78.75 103 THR A CA 1
ATOM 739 C C . THR A 1 103 ? -24.605 -4.251 12.381 1.00 78.75 103 THR A C 1
ATOM 741 O O . THR A 1 103 ? -25.136 -3.143 12.442 1.00 78.75 103 THR A O 1
ATOM 744 N N . ARG A 1 104 ? -24.112 -4.874 13.458 1.00 86.31 104 ARG A N 1
ATOM 745 C CA . ARG A 1 104 ? -24.228 -4.332 14.819 1.00 86.31 104 ARG A CA 1
ATOM 746 C C . ARG A 1 104 ? -23.557 -2.965 14.969 1.00 86.31 104 ARG A C 1
ATOM 748 O O . ARG A 1 104 ? -24.107 -2.056 15.581 1.00 86.31 104 ARG A O 1
ATOM 755 N N . LEU A 1 105 ? -22.376 -2.788 14.381 1.00 80.94 105 LEU A N 1
ATOM 756 C CA . LEU A 1 105 ? -21.653 -1.518 14.433 1.00 80.94 105 LEU A CA 1
ATOM 757 C C . LEU A 1 105 ? -22.434 -0.389 13.744 1.00 80.94 105 LEU A C 1
ATOM 759 O O . LEU A 1 105 ? -22.437 0.736 14.236 1.00 80.94 105 LEU A O 1
ATOM 763 N N . ARG A 1 106 ? -23.124 -0.675 12.630 1.00 82.06 106 ARG A N 1
ATOM 764 C CA . ARG A 1 106 ? -23.993 0.306 11.955 1.00 82.06 106 ARG A CA 1
ATOM 765 C C . ARG A 1 106 ? -25.174 0.728 12.820 1.00 82.06 106 ARG A C 1
ATOM 767 O O . ARG A 1 106 ? -25.521 1.904 12.801 1.00 82.06 106 ARG A O 1
ATOM 774 N N . GLU A 1 107 ? -25.760 -0.197 13.574 1.00 85.12 107 GLU A N 1
ATOM 775 C CA . GLU A 1 107 ? -26.817 0.128 14.537 1.00 85.12 107 GLU A CA 1
ATOM 776 C C . GLU A 1 107 ? -26.298 1.078 15.621 1.00 85.12 107 GLU A C 1
ATOM 778 O O . GLU A 1 107 ? -26.914 2.112 15.851 1.00 85.12 107 GLU A O 1
ATOM 783 N N . LEU A 1 108 ? -25.121 0.805 16.202 1.00 84.69 108 LEU A N 1
ATOM 784 C CA . LEU A 1 108 ? -24.509 1.686 17.212 1.00 84.69 108 LEU A CA 1
ATOM 785 C C . LEU A 1 108 ? -24.191 3.083 16.659 1.00 84.69 108 LEU A C 1
ATOM 787 O O . LEU A 1 108 ? -24.387 4.085 17.3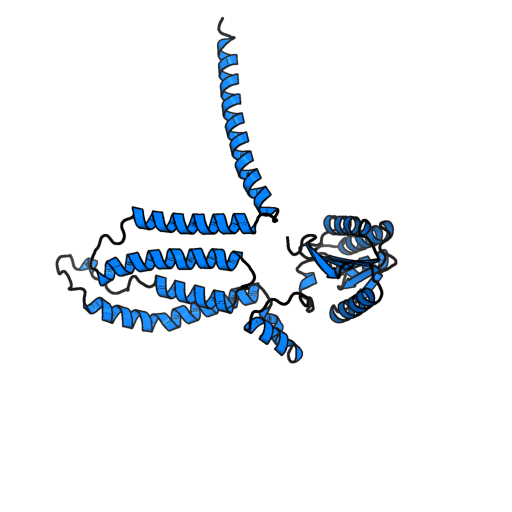45 1.00 84.69 108 LEU A O 1
ATOM 791 N N . ILE A 1 109 ? -23.724 3.165 15.409 1.00 81.56 109 ILE A N 1
ATOM 792 C CA . ILE A 1 109 ? -23.489 4.448 14.727 1.00 81.56 109 ILE A CA 1
ATOM 793 C C . ILE A 1 109 ? -24.805 5.222 14.545 1.00 81.56 109 ILE A C 1
ATOM 795 O O . ILE A 1 109 ? -24.805 6.448 14.635 1.00 81.56 109 ILE A O 1
ATOM 799 N N . ALA A 1 110 ? -25.920 4.536 14.283 1.00 85.19 110 ALA A N 1
ATOM 800 C CA . ALA A 1 110 ? -27.228 5.174 14.149 1.00 85.19 110 ALA A CA 1
ATOM 801 C C . ALA A 1 110 ? -27.832 5.581 15.508 1.00 85.19 110 ALA A C 1
ATOM 803 O O . ALA A 1 110 ? -28.513 6.603 15.593 1.00 85.19 110 ALA A O 1
ATOM 804 N N . GLU A 1 111 ? -27.572 4.806 16.563 1.00 91.69 111 GLU A N 1
ATOM 805 C CA . GLU A 1 111 ? -28.081 5.028 17.921 1.00 91.69 111 GLU A CA 1
ATOM 806 C C . GLU A 1 111 ? -27.390 6.210 18.624 1.00 91.69 111 GLU A C 1
ATOM 808 O O . GLU A 1 111 ? -28.036 6.992 19.328 1.00 91.69 111 GLU A O 1
ATOM 813 N N . HIS A 1 112 ? -26.084 6.396 18.399 1.00 91.06 112 HIS A N 1
ATOM 814 C CA . HIS A 1 112 ? -25.279 7.384 19.119 1.00 91.06 112 HIS A CA 1
ATOM 815 C C . HIS A 1 112 ? -24.837 8.564 18.242 1.00 91.06 112 HIS A C 1
ATOM 817 O O . HIS A 1 112 ? -24.022 8.437 17.327 1.00 91.06 112 HIS A O 1
ATOM 823 N N . LYS A 1 113 ? -25.312 9.769 18.592 1.00 87.12 113 LYS A N 1
ATOM 824 C CA . LYS A 1 113 ? -24.953 11.023 17.900 1.00 87.12 113 LYS A CA 1
ATOM 825 C C . LYS A 1 113 ? -23.487 11.431 18.079 1.00 87.12 113 LYS A C 1
ATOM 827 O O . LYS A 1 113 ? -22.932 12.054 17.181 1.00 87.12 113 LYS A O 1
ATOM 832 N N . ILE A 1 114 ? -22.890 11.115 19.230 1.00 92.00 114 ILE A N 1
ATOM 833 C CA . ILE A 1 114 ? -21.472 11.357 19.528 1.00 92.00 114 ILE A CA 1
ATOM 834 C C . ILE A 1 114 ? -20.845 10.007 19.850 1.00 92.00 114 ILE A C 1
ATOM 836 O O . ILE A 1 114 ? -21.208 9.388 20.853 1.00 92.00 114 ILE A O 1
ATOM 840 N N . LEU A 1 115 ? -19.953 9.532 18.986 1.00 90.69 115 LEU A N 1
ATOM 841 C CA . LEU A 1 115 ? -19.419 8.174 19.066 1.00 90.69 115 LEU A CA 1
ATOM 842 C C . LEU A 1 115 ? -17.999 8.112 18.515 1.00 90.69 115 LEU A C 1
ATOM 844 O O . LEU A 1 115 ? -17.708 8.636 17.438 1.00 90.69 115 LEU A O 1
ATOM 848 N N . THR A 1 116 ? -17.132 7.424 19.251 1.00 90.75 116 THR A N 1
ATOM 849 C CA . THR A 1 116 ? -15.771 7.134 18.815 1.00 90.75 116 THR A CA 1
ATOM 850 C C . THR A 1 116 ? -15.578 5.630 18.718 1.00 90.75 116 THR A C 1
ATOM 852 O O . THR A 1 116 ? -15.761 4.900 19.688 1.00 90.75 116 THR A O 1
ATOM 855 N N . ILE A 1 117 ? -15.198 5.162 17.536 1.00 88.56 117 ILE A N 1
ATOM 856 C CA . ILE A 1 117 ? -14.886 3.764 17.263 1.00 88.56 117 ILE A CA 1
ATOM 857 C C . ILE A 1 117 ? -13.377 3.636 17.127 1.00 88.56 117 ILE A C 1
ATOM 859 O O . ILE A 1 117 ? -12.767 4.409 16.396 1.00 88.56 117 ILE A O 1
ATOM 863 N N . LEU A 1 118 ? -12.777 2.624 17.745 1.00 90.38 118 LEU A N 1
ATOM 864 C CA . LEU A 1 118 ? -11.404 2.222 17.452 1.00 90.38 118 LEU A CA 1
ATOM 865 C C . LEU A 1 118 ? -11.400 0.793 16.927 1.00 90.38 118 LEU A C 1
ATOM 867 O O . LEU A 1 118 ? -11.857 -0.120 17.610 1.00 90.38 118 LEU A O 1
ATOM 871 N N . VAL A 1 119 ? -10.868 0.595 15.721 1.00 88.31 119 VAL A N 1
ATOM 872 C CA . VAL A 1 119 ? -10.725 -0.733 15.113 1.00 88.31 119 VAL A CA 1
ATOM 873 C C . VAL A 1 119 ? -9.281 -1.183 15.234 1.00 88.31 119 VAL A C 1
ATOM 875 O O . VAL A 1 119 ? -8.381 -0.550 14.677 1.00 88.31 119 VAL A O 1
ATOM 878 N N . LYS A 1 120 ? -9.064 -2.309 15.916 1.00 85.75 120 LYS A N 1
ATOM 879 C CA . LYS A 1 120 ? -7.735 -2.884 16.109 1.00 85.75 120 LYS A CA 1
ATOM 880 C C . LYS A 1 120 ? -7.730 -4.386 15.887 1.00 85.75 120 LYS A C 1
ATOM 882 O O . LYS A 1 120 ? -8.576 -5.118 16.374 1.00 85.75 120 LYS A O 1
ATOM 887 N N . GLY A 1 121 ? -6.755 -4.879 15.145 1.00 69.62 121 GLY A N 1
ATOM 888 C CA . GLY A 1 121 ? -6.635 -6.307 14.887 1.00 69.62 121 GLY A CA 1
ATOM 889 C C . GLY A 1 121 ? -5.353 -6.613 14.145 1.00 69.62 121 GLY A C 1
ATOM 890 O O . GLY A 1 121 ? -4.759 -5.732 13.520 1.00 69.62 121 GLY A O 1
ATOM 891 N N . SER A 1 122 ? -4.904 -7.862 14.225 1.00 59.69 122 SER A N 1
ATOM 892 C CA . SER A 1 122 ? -3.751 -8.287 13.443 1.00 59.69 122 SER A CA 1
ATOM 893 C C . SER A 1 122 ? -4.107 -8.339 11.951 1.00 59.69 122 SER A C 1
ATOM 895 O O . SER A 1 122 ? -5.218 -8.715 11.566 1.00 59.69 122 SER A O 1
ATOM 897 N N . ARG A 1 123 ? -3.135 -8.056 11.075 1.00 54.19 123 ARG A N 1
ATOM 898 C CA . ARG A 1 123 ? -3.244 -8.289 9.621 1.00 54.19 123 ARG A CA 1
ATOM 899 C C . ARG A 1 123 ? -3.627 -9.738 9.277 1.00 54.19 123 ARG A C 1
A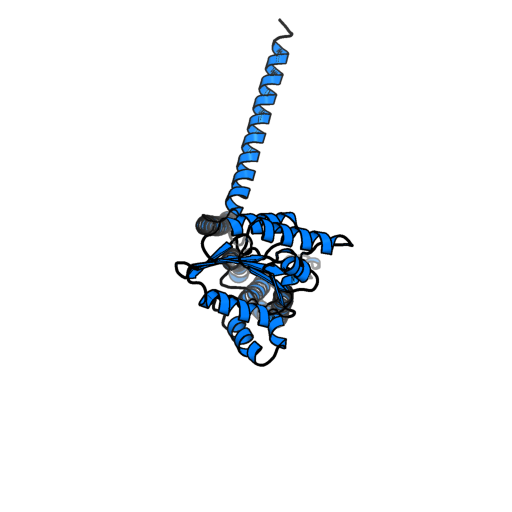TOM 901 O O . ARG A 1 123 ? -4.238 -9.977 8.235 1.00 54.19 123 ARG A O 1
ATOM 908 N N . SER A 1 124 ? -3.312 -10.700 10.148 1.00 44.31 124 SER A N 1
ATOM 909 C CA . SER A 1 124 ? -3.782 -12.087 10.034 1.00 44.31 124 SER A CA 1
ATOM 910 C C . SER A 1 124 ? -5.270 -12.234 10.383 1.00 44.31 124 SER A C 1
ATOM 912 O O . SER A 1 124 ? -5.983 -12.910 9.653 1.00 44.31 124 SER A O 1
ATOM 914 N N . ALA A 1 125 ? -5.794 -11.519 11.383 1.00 39.09 125 ALA A N 1
ATOM 915 C CA . ALA A 1 125 ? -7.233 -11.476 11.681 1.00 39.09 125 ALA A CA 1
ATOM 916 C C . ALA A 1 125 ? -8.037 -10.747 10.583 1.00 39.09 125 ALA A C 1
ATOM 918 O O . ALA A 1 125 ? -9.212 -11.038 10.343 1.00 39.09 125 ALA A O 1
ATOM 919 N N . ALA A 1 126 ? -7.402 -9.844 9.827 1.00 41.91 126 ALA A N 1
ATOM 920 C CA . ALA A 1 126 ? -7.978 -9.214 8.637 1.00 41.91 126 ALA A CA 1
ATOM 921 C C . ALA A 1 126 ? -8.204 -10.186 7.450 1.00 41.91 126 ALA A C 1
ATOM 923 O O . ALA A 1 126 ? -8.867 -9.797 6.491 1.00 41.91 126 ALA A O 1
ATOM 924 N N . HIS A 1 127 ? -7.743 -11.446 7.519 1.00 34.94 127 HIS A N 1
ATOM 925 C CA . HIS A 1 127 ? -7.897 -12.431 6.433 1.00 34.94 127 HIS A CA 1
ATOM 926 C C . HIS A 1 127 ? -9.318 -13.006 6.249 1.00 34.94 127 HIS A C 1
ATOM 928 O O . HIS A 1 127 ? -9.571 -13.683 5.254 1.00 34.94 127 HIS A O 1
ATOM 934 N N . GLY A 1 128 ? -10.276 -12.684 7.124 1.00 29.75 128 GLY A N 1
ATOM 935 C CA . GLY A 1 128 ? -11.711 -12.865 6.857 1.00 29.75 128 GLY A CA 1
ATOM 936 C C . GLY A 1 128 ? -12.326 -11.637 6.168 1.00 29.75 128 GLY A C 1
ATOM 937 O O . GLY A 1 128 ? -12.079 -10.511 6.594 1.00 29.75 128 GLY A O 1
ATOM 938 N N . ARG A 1 129 ? -13.121 -11.839 5.113 1.00 38.56 129 ARG A N 1
ATOM 939 C CA . ARG A 1 129 ? -13.854 -10.820 4.325 1.00 38.56 129 ARG A CA 1
ATOM 940 C C . ARG A 1 129 ? -14.563 -9.766 5.186 1.00 38.56 129 ARG A C 1
ATOM 942 O O . ARG A 1 129 ? -15.170 -10.122 6.187 1.00 38.56 129 ARG A O 1
ATOM 949 N N . GLY A 1 130 ? -14.582 -8.503 4.741 1.00 34.44 130 GLY A N 1
ATOM 950 C CA . GLY A 1 130 ? -15.593 -7.538 5.205 1.00 34.44 130 GLY A CA 1
ATOM 951 C C . GLY A 1 130 ? -15.136 -6.139 5.625 1.00 34.44 130 GLY A C 1
ATOM 952 O O . GLY A 1 130 ? -15.970 -5.395 6.129 1.00 34.44 130 GLY A O 1
ATOM 953 N N . SER A 1 131 ? -13.880 -5.725 5.411 1.00 35.62 131 SER A N 1
ATOM 954 C CA . SER A 1 131 ? -13.553 -4.292 5.520 1.00 35.62 131 SER A CA 1
ATOM 955 C C . SER A 1 131 ? -13.952 -3.593 4.223 1.00 35.62 131 SER A C 1
ATOM 957 O O . SER A 1 131 ? -13.150 -3.414 3.307 1.00 35.62 131 SER A O 1
ATOM 959 N N . THR A 1 132 ? -15.242 -3.280 4.113 1.00 37.19 132 THR A N 1
ATOM 960 C CA . THR A 1 132 ? -15.735 -2.345 3.102 1.00 37.19 132 THR A CA 1
ATOM 961 C C . THR A 1 132 ? -15.099 -1.003 3.440 1.00 37.19 132 THR A C 1
ATOM 963 O O . THR A 1 132 ? -15.485 -0.372 4.423 1.00 37.19 132 THR A O 1
ATOM 966 N N . ARG A 1 133 ? -14.078 -0.593 2.680 1.00 37.25 133 ARG A N 1
ATOM 967 C CA . ARG A 1 133 ? -13.562 0.777 2.741 1.00 37.25 133 ARG A CA 1
ATOM 968 C C . ARG A 1 133 ? -14.738 1.713 2.477 1.00 37.25 133 ARG A C 1
ATOM 970 O O . ARG A 1 133 ? -15.257 1.742 1.367 1.00 37.25 133 ARG A O 1
ATOM 977 N N . ILE A 1 134 ? -15.154 2.482 3.481 1.00 38.59 134 ILE A N 1
ATOM 978 C CA . ILE A 1 134 ? -16.141 3.570 3.341 1.00 38.59 134 ILE A CA 1
ATOM 979 C C . ILE A 1 134 ? -15.448 4.820 2.764 1.00 38.59 134 ILE A C 1
ATOM 981 O O . ILE A 1 134 ? -15.712 5.950 3.147 1.00 38.59 134 ILE A O 1
ATOM 985 N N . THR A 1 135 ? -14.517 4.635 1.834 1.00 34.03 135 THR A N 1
ATOM 986 C CA . THR A 1 135 ? -13.920 5.729 1.075 1.00 34.03 135 THR A CA 1
ATOM 987 C C . THR A 1 135 ? -13.860 5.288 -0.375 1.00 34.03 135 THR A C 1
ATOM 989 O O . THR A 1 135 ? -13.120 4.378 -0.747 1.00 34.03 135 THR A O 1
ATOM 992 N N . GLY A 1 136 ? -14.735 5.890 -1.181 1.00 35.81 136 GLY A N 1
ATOM 993 C CA . GLY A 1 136 ? -14.770 5.678 -2.616 1.00 35.81 136 GLY A CA 1
ATOM 994 C C . GLY A 1 136 ? -13.437 6.087 -3.221 1.00 35.81 136 GLY A C 1
ATOM 995 O O . GLY A 1 136 ? -13.100 7.266 -3.249 1.00 35.81 136 GLY A O 1
ATOM 996 N N . GLU A 1 137 ? -12.690 5.110 -3.718 1.00 34.34 137 GLU A N 1
ATOM 997 C CA . GLU A 1 137 ? -11.503 5.354 -4.522 1.00 34.34 137 GLU A CA 1
ATOM 998 C C . GLU A 1 137 ? -11.591 4.525 -5.796 1.00 34.34 137 GLU A C 1
ATOM 1000 O O . GLU A 1 137 ? -11.506 3.295 -5.808 1.00 34.34 137 GLU A O 1
ATOM 1005 N N . TRP A 1 138 ? -11.845 5.250 -6.878 1.00 32.22 138 TRP A N 1
ATOM 1006 C CA . TRP A 1 138 ? -12.219 4.727 -8.175 1.00 32.22 138 TRP A CA 1
ATOM 1007 C C . TRP A 1 138 ? -11.019 4.117 -8.888 1.00 32.22 138 TRP A C 1
ATOM 1009 O O . TRP A 1 138 ? -10.115 4.813 -9.346 1.00 32.22 138 TRP A O 1
ATOM 1019 N N . ASN A 1 139 ? -11.062 2.798 -9.047 1.00 37.75 139 ASN A N 1
ATOM 1020 C CA . ASN A 1 139 ? -10.344 2.104 -10.101 1.00 37.75 139 ASN A CA 1
ATOM 1021 C C . ASN A 1 139 ? -11.344 1.163 -10.781 1.00 37.75 139 ASN A C 1
ATOM 1023 O O . ASN A 1 139 ? -11.912 0.300 -10.114 1.00 37.75 139 ASN A O 1
ATOM 1027 N N . MET A 1 140 ? -11.601 1.341 -12.079 1.00 37.50 140 MET A N 1
ATOM 1028 C CA . MET A 1 140 ? -12.741 0.720 -12.779 1.00 37.50 140 MET A CA 1
ATOM 1029 C C . MET A 1 140 ? -12.751 -0.818 -12.670 1.00 37.50 140 MET A C 1
ATOM 1031 O O . MET A 1 140 ? -13.812 -1.414 -12.543 1.00 37.50 140 MET A O 1
ATOM 1035 N N . LEU A 1 141 ? -11.575 -1.459 -12.625 1.00 39.62 141 LEU A N 1
ATOM 1036 C CA . LEU A 1 141 ? -11.420 -2.912 -12.450 1.00 39.62 141 LEU A CA 1
ATOM 1037 C C . LEU A 1 141 ? -11.643 -3.395 -11.009 1.00 39.62 141 LEU A C 1
ATOM 1039 O O . LEU A 1 141 ? -12.195 -4.471 -10.803 1.00 39.62 141 LEU A O 1
ATOM 1043 N N . VAL A 1 142 ? -11.234 -2.606 -10.013 1.00 42.31 142 VAL A N 1
ATOM 1044 C CA . VAL A 1 142 ? -11.427 -2.936 -8.589 1.00 42.31 142 VAL A CA 1
ATOM 1045 C C . VAL A 1 142 ? -12.886 -2.709 -8.202 1.00 42.31 142 VAL A C 1
ATOM 1047 O O . VAL A 1 142 ? -13.485 -3.566 -7.566 1.00 42.31 142 VAL A O 1
ATOM 1050 N N . TRP A 1 143 ? -13.486 -1.622 -8.688 1.00 43.38 143 TRP A N 1
ATOM 1051 C CA . TRP A 1 143 ? -14.910 -1.336 -8.544 1.00 43.38 143 TRP A CA 1
ATOM 1052 C C . TRP A 1 143 ? -15.778 -2.402 -9.227 1.00 43.38 143 TRP A C 1
ATOM 1054 O O . TRP A 1 143 ? -16.735 -2.877 -8.626 1.00 43.38 143 TRP A O 1
ATOM 1064 N N . LEU A 1 144 ? -15.424 -2.843 -10.443 1.00 39.16 144 LEU A N 1
ATOM 1065 C CA . LEU A 1 144 ? -16.138 -3.915 -11.148 1.00 39.16 144 LEU A CA 1
ATOM 1066 C C . LEU A 1 144 ? -16.009 -5.262 -10.418 1.00 39.16 144 LEU A C 1
ATOM 1068 O O . LEU A 1 144 ? -17.000 -5.975 -10.279 1.00 39.16 144 LEU A O 1
ATOM 1072 N N . ALA A 1 145 ? -14.816 -5.592 -9.911 1.00 40.19 145 ALA A N 1
ATOM 1073 C CA . ALA A 1 145 ? -14.608 -6.786 -9.096 1.00 40.19 145 ALA A CA 1
ATOM 1074 C C . ALA A 1 145 ? -15.436 -6.726 -7.802 1.00 40.19 145 ALA A C 1
ATOM 1076 O O . ALA A 1 145 ? -16.135 -7.684 -7.495 1.00 40.19 145 ALA A O 1
ATOM 1077 N N . GLU A 1 146 ? -15.454 -5.596 -7.093 1.00 47.66 146 GLU A N 1
ATOM 1078 C CA . GLU A 1 146 ? -16.279 -5.394 -5.891 1.00 47.66 146 GLU A CA 1
ATOM 1079 C C . GLU A 1 146 ? -17.790 -5.426 -6.188 1.00 47.66 146 GLU A C 1
ATOM 1081 O O . GLU A 1 146 ? -18.566 -5.956 -5.389 1.00 47.66 146 GLU A O 1
ATOM 1086 N N . HIS A 1 147 ? -18.223 -4.933 -7.353 1.00 44.47 147 HIS A N 1
ATOM 1087 C CA . HIS A 1 147 ? -19.622 -4.996 -7.787 1.00 44.47 147 HIS A CA 1
ATOM 1088 C C . HIS A 1 147 ? -20.053 -6.429 -8.153 1.00 44.47 147 HIS A C 1
ATOM 1090 O O . HIS A 1 147 ? -21.189 -6.822 -7.885 1.00 44.47 147 HIS A O 1
ATOM 1096 N N . LEU A 1 148 ? -19.136 -7.233 -8.704 1.00 39.84 148 LEU A N 1
ATOM 1097 C CA . LEU A 1 148 ? -19.343 -8.648 -9.044 1.00 39.84 148 LEU A CA 1
ATOM 1098 C C . LEU A 1 148 ? -19.183 -9.596 -7.840 1.00 39.84 148 LEU A C 1
ATOM 1100 O O . LEU A 1 148 ? -19.759 -10.687 -7.840 1.00 39.84 148 LEU A O 1
ATOM 1104 N N . VAL A 1 149 ? -18.481 -9.179 -6.778 1.00 42.75 149 VAL A N 1
ATOM 1105 C CA . VAL A 1 149 ? -18.376 -9.923 -5.504 1.00 42.75 149 VAL A CA 1
ATOM 1106 C C . VAL A 1 149 ? -19.749 -10.142 -4.853 1.00 42.75 149 VAL A C 1
ATOM 1108 O O . VAL A 1 149 ? -19.926 -11.144 -4.162 1.00 42.75 149 VAL A O 1
ATOM 1111 N N . LYS A 1 150 ? -20.745 -9.280 -5.118 1.00 42.19 150 LYS A N 1
ATOM 1112 C CA . LYS A 1 150 ? -22.134 -9.484 -4.658 1.00 42.19 150 LYS A CA 1
ATOM 1113 C C . LYS A 1 150 ? -22.788 -10.760 -5.204 1.00 42.19 150 LYS A C 1
ATOM 1115 O O . LYS A 1 150 ? -23.753 -11.221 -4.606 1.00 42.19 150 LYS A O 1
ATOM 1120 N N . TYR A 1 151 ? -22.267 -11.327 -6.293 1.00 44.84 151 TYR A N 1
ATOM 1121 C CA . TYR A 1 151 ? -22.848 -12.499 -6.948 1.00 44.84 151 TYR A CA 1
ATOM 1122 C C . TYR A 1 151 ? -21.960 -13.751 -6.856 1.00 44.84 151 TYR A C 1
ATOM 1124 O O . TYR A 1 151 ? -22.498 -14.852 -6.858 1.00 44.84 151 TYR A O 1
ATOM 1132 N N . TYR A 1 152 ? -20.630 -13.617 -6.719 1.00 42.66 152 TYR A N 1
ATOM 1133 C CA . TYR A 1 152 ? -19.707 -14.757 -6.587 1.00 42.66 152 TYR A CA 1
ATOM 1134 C C . TYR A 1 152 ? -18.491 -14.438 -5.695 1.00 42.66 152 TYR A C 1
ATOM 1136 O O . TYR A 1 152 ? -17.685 -13.555 -5.989 1.00 42.66 152 TYR A O 1
ATOM 1144 N N . SER A 1 153 ? -18.277 -15.229 -4.636 1.00 48.03 153 SER A N 1
ATOM 1145 C CA . SER A 1 153 ? -17.200 -15.031 -3.647 1.00 48.03 153 SER A CA 1
ATOM 1146 C C . SER A 1 153 ? -15.762 -15.223 -4.165 1.00 48.03 153 SER A C 1
ATOM 1148 O O . SER A 1 153 ? -14.811 -15.014 -3.410 1.00 48.03 153 SER A O 1
ATOM 1150 N N . GLY A 1 154 ? -15.579 -15.641 -5.423 1.00 49.88 154 GLY A N 1
ATOM 1151 C CA . GLY A 1 154 ? -14.269 -15.884 -6.045 1.00 49.88 154 GLY A CA 1
ATOM 1152 C C . GLY A 1 154 ? -13.497 -14.615 -6.433 1.00 49.88 154 GLY A C 1
ATOM 1153 O O . GLY A 1 154 ? -12.278 -14.656 -6.573 1.00 49.88 154 GLY A O 1
ATOM 1154 N N . PHE A 1 155 ? -14.165 -13.464 -6.540 1.00 48.44 155 PHE A N 1
ATOM 1155 C CA . PHE A 1 155 ? -13.539 -12.208 -6.982 1.00 48.44 155 PHE A CA 1
ATOM 1156 C C . PHE A 1 155 ? -12.796 -11.439 -5.873 1.00 48.44 155 PHE A C 1
ATOM 1158 O O . PHE A 1 155 ? -12.071 -10.491 -6.160 1.00 48.44 155 PHE A O 1
ATOM 1165 N N . ASN A 1 156 ? -12.873 -11.879 -4.612 1.00 56.09 156 ASN A N 1
AT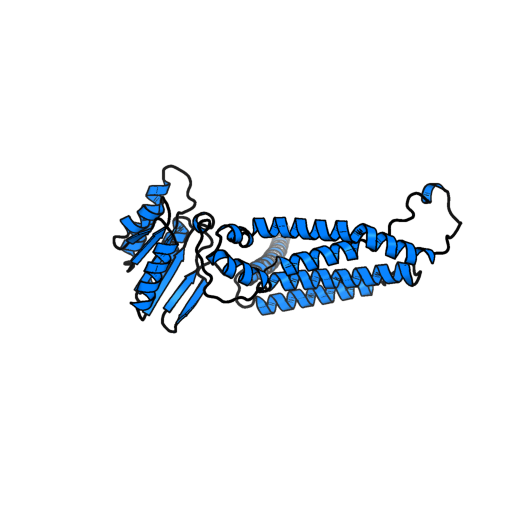OM 1166 C CA . ASN A 1 156 ? -12.111 -11.267 -3.513 1.00 56.09 156 ASN A CA 1
ATOM 1167 C C . ASN A 1 156 ? -10.594 -11.528 -3.614 1.00 56.09 156 ASN A C 1
ATOM 1169 O O . ASN A 1 156 ? -9.795 -10.878 -2.943 1.00 56.09 156 ASN A O 1
ATOM 1173 N N . VAL A 1 157 ? -10.190 -12.475 -4.468 1.00 62.72 157 VAL A N 1
ATOM 1174 C CA . VAL A 1 157 ? -8.783 -12.817 -4.701 1.00 62.72 157 VAL A CA 1
ATOM 1175 C C . VAL A 1 157 ? -7.997 -11.613 -5.255 1.00 62.72 157 VAL A C 1
ATOM 1177 O O . VAL A 1 157 ? -6.835 -11.406 -4.910 1.00 62.72 157 VAL A O 1
ATOM 1180 N N . PHE A 1 158 ? -8.667 -10.740 -6.012 1.00 62.47 158 PHE A N 1
ATOM 1181 C CA . PHE A 1 158 ? -8.100 -9.526 -6.608 1.00 62.47 158 PHE A CA 1
ATOM 1182 C C . PHE A 1 158 ? -7.752 -8.428 -5.591 1.00 62.47 158 PHE A C 1
ATOM 1184 O O . PHE A 1 158 ? -7.007 -7.506 -5.922 1.00 62.47 158 PHE A O 1
ATOM 1191 N N . SER A 1 159 ? -8.237 -8.530 -4.352 1.00 64.31 159 SER A N 1
ATOM 1192 C CA . SER A 1 159 ? -7.949 -7.572 -3.279 1.00 64.31 159 SER A CA 1
ATOM 1193 C C . SER A 1 159 ? -6.659 -7.896 -2.516 1.00 64.31 159 SER A C 1
ATOM 1195 O O . SER A 1 159 ? -6.131 -7.033 -1.813 1.00 64.31 159 SER A O 1
ATOM 1197 N N . TYR A 1 160 ? -6.109 -9.111 -2.654 1.00 71.81 160 TYR A N 1
ATOM 1198 C CA . TYR A 1 160 ? -4.882 -9.498 -1.953 1.00 71.81 160 TYR A CA 1
ATOM 1199 C C . TYR A 1 160 ? -3.639 -8.893 -2.612 1.00 71.81 160 TYR A C 1
ATOM 1201 O O . TYR A 1 160 ? -3.426 -9.020 -3.818 1.00 71.81 160 TYR A O 1
ATOM 1209 N N . LEU A 1 161 ? -2.765 -8.290 -1.800 1.00 75.25 161 LEU A N 1
ATOM 1210 C CA . LEU A 1 161 ? -1.503 -7.705 -2.266 1.00 75.25 161 LEU A CA 1
ATOM 1211 C C . LEU A 1 161 ? -0.603 -8.743 -2.951 1.00 75.25 161 LEU A C 1
ATOM 1213 O O . LEU A 1 161 ? -0.042 -8.466 -4.006 1.00 75.25 161 LEU A O 1
ATOM 1217 N N . THR A 1 162 ? -0.484 -9.937 -2.366 1.00 81.12 162 THR A N 1
ATOM 1218 C CA . THR A 1 162 ? 0.333 -11.038 -2.898 1.00 81.12 162 THR A CA 1
ATOM 1219 C C . THR A 1 162 ? -0.204 -11.533 -4.231 1.00 81.12 162 THR A C 1
ATOM 1221 O O . THR A 1 162 ? 0.560 -11.666 -5.181 1.00 81.12 162 THR A O 1
ATOM 1224 N N . PHE A 1 163 ? -1.521 -11.724 -4.334 1.00 82.69 163 PHE A N 1
ATOM 1225 C CA . PHE A 1 163 ? -2.156 -12.098 -5.590 1.00 82.69 163 PHE A CA 1
ATOM 1226 C C . PHE A 1 163 ? -1.902 -11.044 -6.663 1.00 82.69 163 PHE A C 1
ATOM 1228 O O . PHE A 1 163 ? -1.380 -11.388 -7.717 1.00 82.69 163 PHE A O 1
ATOM 1235 N N . ARG A 1 164 ? -2.170 -9.763 -6.367 1.00 82.44 164 ARG A N 1
ATOM 1236 C CA . ARG A 1 164 ? -1.921 -8.634 -7.280 1.00 82.44 164 ARG A CA 1
ATOM 1237 C C . ARG A 1 164 ? -0.464 -8.542 -7.723 1.00 82.44 164 ARG A C 1
ATOM 1239 O O . ARG A 1 164 ? -0.217 -8.248 -8.884 1.00 82.44 164 ARG A O 1
ATOM 1246 N N . ALA A 1 165 ? 0.488 -8.799 -6.829 1.00 85.88 165 ALA A N 1
ATOM 1247 C CA . ALA A 1 165 ? 1.910 -8.811 -7.161 1.00 85.88 165 ALA A CA 1
ATOM 1248 C C . ALA A 1 165 ? 2.282 -9.981 -8.088 1.00 85.88 165 ALA A C 1
ATOM 1250 O O . ALA A 1 165 ? 3.047 -9.807 -9.033 1.00 85.88 165 ALA A O 1
ATOM 1251 N N . ILE A 1 166 ? 1.719 -11.169 -7.854 1.00 91.00 166 ILE A N 1
ATOM 1252 C CA . ILE A 1 166 ? 1.955 -12.340 -8.708 1.00 91.00 166 ILE A CA 1
ATOM 1253 C C . ILE A 1 166 ? 1.340 -12.115 -10.092 1.00 91.00 166 ILE A C 1
ATOM 1255 O O . ILE A 1 166 ? 2.017 -12.285 -11.101 1.00 91.00 166 ILE A O 1
ATOM 1259 N N . VAL A 1 167 ? 0.079 -11.687 -10.170 1.00 90.50 167 VAL A N 1
ATOM 1260 C CA . VAL A 1 167 ? -0.581 -11.434 -11.461 1.00 90.50 167 VAL A CA 1
ATOM 1261 C C . VAL A 1 167 ? 0.002 -10.221 -12.186 1.00 90.50 167 VAL A C 1
ATOM 1263 O O . VAL A 1 167 ? 0.055 -10.236 -13.412 1.00 90.50 167 VAL A O 1
ATOM 1266 N N . SER A 1 168 ? 0.518 -9.203 -11.489 1.00 90.31 168 SER A N 1
ATOM 1267 C CA . SER A 1 168 ? 1.239 -8.103 -12.141 1.00 90.31 168 SER A CA 1
ATOM 1268 C C . SER A 1 168 ? 2.561 -8.587 -12.747 1.00 90.31 168 SER A C 1
ATOM 1270 O O . SER A 1 168 ? 2.867 -8.269 -13.899 1.00 90.31 168 SER A O 1
ATOM 1272 N N . LEU A 1 169 ? 3.303 -9.440 -12.038 1.00 92.81 169 LEU A N 1
ATOM 1273 C CA . LEU A 1 169 ? 4.507 -10.079 -12.566 1.00 92.81 169 LEU A CA 1
ATOM 1274 C C . LEU A 1 169 ? 4.188 -10.952 -13.789 1.00 92.81 169 LEU A C 1
ATOM 1276 O O . LEU A 1 169 ? 4.842 -10.825 -14.824 1.00 92.81 169 LEU A O 1
ATOM 1280 N N . LEU A 1 170 ? 3.162 -11.803 -13.694 1.00 94.31 170 LEU A N 1
ATOM 1281 C CA . LEU A 1 170 ? 2.750 -12.689 -14.784 1.00 94.31 170 LEU A CA 1
ATOM 1282 C C . LEU A 1 170 ? 2.229 -11.909 -15.993 1.00 94.31 170 LEU A C 1
ATOM 1284 O O . LEU A 1 170 ? 2.577 -12.245 -17.122 1.00 94.31 170 LEU A O 1
ATOM 1288 N N . THR A 1 171 ? 1.447 -10.845 -15.787 1.00 92.44 171 THR A N 1
ATOM 1289 C CA . THR A 1 171 ? 0.978 -10.001 -16.897 1.00 92.44 171 THR A CA 1
ATOM 1290 C C . THR A 1 171 ? 2.130 -9.240 -17.551 1.00 92.44 171 THR A C 1
ATOM 1292 O O . THR A 1 171 ? 2.194 -9.205 -18.778 1.00 92.44 171 THR A O 1
ATOM 1295 N N . ALA A 1 172 ? 3.091 -8.711 -16.784 1.00 93.62 172 ALA A N 1
ATOM 1296 C CA . ALA A 1 172 ? 4.291 -8.088 -17.347 1.00 93.62 172 ALA A CA 1
ATOM 1297 C C . ALA A 1 172 ? 5.126 -9.096 -18.159 1.00 93.62 172 ALA A C 1
ATOM 1299 O O . ALA A 1 172 ? 5.534 -8.804 -19.285 1.00 93.62 172 ALA A O 1
ATOM 1300 N N . LEU A 1 173 ? 5.336 -10.306 -17.632 1.00 93.19 173 LEU A N 1
ATOM 1301 C CA . LEU A 1 173 ? 6.050 -11.373 -18.335 1.00 93.19 173 LEU A CA 1
ATOM 1302 C C . LEU A 1 173 ? 5.333 -11.770 -19.632 1.00 93.19 173 LEU A C 1
ATOM 1304 O O . LEU A 1 173 ? 5.968 -11.853 -20.682 1.00 93.19 173 LEU A O 1
ATOM 1308 N N . PHE A 1 174 ? 4.015 -11.958 -19.577 1.00 94.38 174 PHE A N 1
ATOM 1309 C CA . PHE A 1 174 ? 3.202 -12.306 -20.739 1.00 94.38 174 PHE A CA 1
ATOM 1310 C C . PHE A 1 174 ? 3.275 -11.232 -21.830 1.00 94.38 174 PHE A C 1
ATOM 1312 O O . PHE A 1 174 ? 3.549 -11.550 -22.987 1.00 94.38 174 PHE A O 1
ATOM 1319 N N . ILE A 1 175 ? 3.100 -9.956 -21.464 1.00 92.12 175 ILE A N 1
ATOM 1320 C CA . ILE A 1 175 ? 3.200 -8.827 -22.401 1.00 92.12 175 ILE A CA 1
ATOM 1321 C C . ILE A 1 175 ? 4.600 -8.773 -23.024 1.00 92.12 175 ILE A C 1
ATOM 1323 O O . ILE A 1 175 ? 4.725 -8.606 -24.237 1.00 92.12 175 ILE A O 1
ATOM 1327 N N . SER A 1 176 ? 5.648 -8.955 -22.216 1.00 90.00 176 SER A N 1
ATOM 1328 C CA . SER A 1 176 ? 7.040 -8.956 -22.677 1.00 90.00 176 SER A CA 1
ATOM 1329 C C . SER A 1 176 ? 7.304 -10.073 -23.697 1.00 90.00 176 SER A C 1
ATOM 1331 O O . SER A 1 176 ? 7.769 -9.804 -24.806 1.00 90.00 176 SER A O 1
ATOM 1333 N N . LEU A 1 177 ? 6.922 -11.317 -23.389 1.00 90.00 177 LEU A N 1
ATOM 1334 C CA . LEU A 1 177 ? 7.098 -12.460 -24.294 1.00 90.00 177 LEU A CA 1
ATOM 1335 C C . LEU A 1 177 ? 6.263 -12.329 -25.576 1.00 90.00 177 LEU A C 1
ATOM 1337 O O . LEU A 1 177 ? 6.742 -12.657 -26.660 1.00 90.00 177 LEU A O 1
ATOM 1341 N N . TRP A 1 178 ? 5.036 -11.813 -25.479 1.00 90.31 178 TRP A N 1
ATOM 1342 C CA . TRP A 1 178 ? 4.159 -11.609 -26.635 1.00 90.31 178 TRP A CA 1
ATOM 1343 C C . TRP A 1 178 ? 4.641 -10.481 -27.558 1.00 90.31 178 TRP A C 1
ATOM 1345 O O . TRP A 1 178 ? 4.513 -10.565 -28.787 1.00 90.31 178 TRP A O 1
ATOM 1355 N N . MET A 1 179 ? 5.205 -9.417 -26.985 1.00 86.75 179 MET A N 1
ATOM 1356 C CA . MET A 1 179 ? 5.709 -8.273 -27.743 1.00 86.75 179 MET A CA 1
ATOM 1357 C C . MET A 1 179 ? 7.111 -8.516 -28.321 1.00 86.75 179 MET A C 1
ATOM 1359 O O . MET A 1 179 ? 7.431 -7.957 -29.374 1.00 86.75 179 MET A O 1
ATOM 1363 N N . GLY A 1 180 ? 7.911 -9.388 -27.700 1.00 83.12 180 GLY A N 1
ATOM 1364 C CA . GLY A 1 180 ? 9.287 -9.703 -28.097 1.00 83.12 180 GLY A CA 1
ATOM 1365 C C . GLY A 1 180 ? 9.467 -10.024 -29.580 1.00 83.12 180 GLY A C 1
ATOM 1366 O O . GLY A 1 180 ? 10.139 -9.255 -30.271 1.00 83.12 180 GLY A O 1
ATOM 1367 N N . PRO A 1 181 ? 8.841 -11.084 -30.124 1.00 82.88 181 PRO A N 1
ATOM 1368 C CA . PRO A 1 181 ? 9.024 -11.475 -31.523 1.00 82.88 181 PRO A CA 1
ATOM 1369 C C . PRO A 1 181 ? 8.642 -10.366 -32.511 1.00 82.88 181 PRO A C 1
ATOM 1371 O O . PRO A 1 181 ? 9.343 -10.123 -33.494 1.00 82.88 181 PRO A O 1
ATOM 1374 N N . ARG A 1 182 ? 7.551 -9.638 -32.228 1.00 83.50 182 ARG A N 1
ATOM 1375 C CA . ARG A 1 182 ? 7.061 -8.548 -33.088 1.00 83.50 182 ARG A CA 1
ATOM 1376 C C . ARG A 1 182 ? 8.009 -7.358 -33.091 1.00 83.50 182 ARG A C 1
ATOM 1378 O O . ARG A 1 182 ? 8.272 -6.783 -34.148 1.00 83.50 182 ARG A O 1
ATOM 1385 N N . MET A 1 183 ? 8.512 -6.988 -31.917 1.00 78.19 183 MET A N 1
ATOM 1386 C CA . MET A 1 183 ? 9.443 -5.878 -31.778 1.00 78.19 183 MET A CA 1
ATOM 1387 C C . MET A 1 183 ? 10.795 -6.229 -32.399 1.00 78.19 183 MET A C 1
ATOM 1389 O O . MET A 1 183 ? 11.315 -5.439 -33.179 1.00 78.19 183 MET A O 1
ATOM 1393 N N . ILE A 1 184 ? 11.324 -7.429 -32.149 1.00 78.00 184 ILE A N 1
ATOM 1394 C CA . ILE A 1 184 ? 12.578 -7.893 -32.758 1.00 78.00 184 ILE A CA 1
ATOM 1395 C C . ILE A 1 184 ? 12.472 -7.860 -34.287 1.00 78.00 184 ILE A C 1
ATOM 1397 O O . ILE A 1 184 ? 13.335 -7.270 -34.933 1.00 78.00 184 ILE A O 1
ATOM 1401 N N . ALA A 1 185 ? 11.383 -8.372 -34.868 1.00 78.38 185 ALA A N 1
ATOM 1402 C CA . ALA A 1 185 ? 11.170 -8.328 -36.315 1.00 78.38 185 ALA A CA 1
ATOM 1403 C C . ALA A 1 185 ? 11.090 -6.890 -36.871 1.00 78.38 185 ALA A C 1
ATOM 1405 O O . ALA A 1 185 ? 11.622 -6.602 -37.944 1.00 78.38 185 ALA A O 1
ATOM 1406 N N . ARG A 1 186 ? 10.447 -5.957 -36.150 1.00 76.56 186 ARG A N 1
ATOM 1407 C CA . ARG A 1 186 ? 10.392 -4.526 -36.522 1.00 76.56 186 ARG A CA 1
ATOM 1408 C C . ARG A 1 186 ? 11.772 -3.871 -36.466 1.00 76.56 186 ARG A C 1
ATOM 1410 O O . ARG A 1 186 ? 12.120 -3.097 -37.353 1.00 76.56 186 ARG A O 1
ATOM 1417 N N . LEU A 1 187 ? 12.552 -4.187 -35.438 1.00 70.94 187 LEU A N 1
ATOM 1418 C CA . LEU A 1 187 ? 13.876 -3.614 -35.230 1.00 70.94 187 LEU A CA 1
ATOM 1419 C C . LEU A 1 187 ? 14.910 -4.178 -36.199 1.00 70.94 187 LEU A C 1
ATOM 1421 O O . LEU A 1 187 ? 15.733 -3.415 -36.689 1.00 70.94 187 LEU A O 1
ATOM 1425 N N . GLN A 1 188 ? 14.823 -5.461 -36.553 1.00 68.81 188 GLN A N 1
ATOM 1426 C CA . GLN A 1 188 ? 15.636 -6.051 -37.617 1.00 68.81 188 GLN A CA 1
ATOM 1427 C C . GLN A 1 188 ? 15.395 -5.335 -38.951 1.00 68.81 188 GLN A C 1
ATOM 1429 O O . GLN A 1 188 ? 16.360 -4.961 -39.609 1.00 68.81 188 GLN A O 1
ATOM 1434 N N . LYS A 1 189 ? 14.134 -5.029 -39.299 1.00 69.56 189 LYS A N 1
ATOM 1435 C CA . LYS A 1 189 ? 13.790 -4.238 -40.499 1.00 69.56 189 LYS A CA 1
ATOM 1436 C C . LYS A 1 189 ? 14.398 -2.831 -40.496 1.00 69.56 189 LYS A C 1
ATOM 1438 O O . LYS A 1 189 ? 14.841 -2.369 -41.540 1.00 69.56 189 LYS A O 1
ATOM 1443 N N . LEU A 1 190 ? 14.448 -2.165 -39.341 1.00 65.25 190 LEU A N 1
ATOM 1444 C CA . LEU A 1 190 ? 15.088 -0.849 -39.191 1.00 65.25 190 LEU A CA 1
ATOM 1445 C C . LEU A 1 190 ? 16.628 -0.939 -39.180 1.00 65.25 190 LEU A C 1
ATOM 1447 O O . LEU A 1 190 ? 17.303 -0.012 -39.623 1.00 65.25 190 LEU A O 1
ATOM 1451 N N . ALA A 1 191 ? 17.187 -2.058 -38.710 1.00 56.50 191 ALA A N 1
ATOM 1452 C CA . ALA A 1 191 ? 18.626 -2.311 -38.644 1.00 56.50 191 ALA A CA 1
ATOM 1453 C C . ALA A 1 191 ? 19.260 -2.666 -40.003 1.00 56.50 191 ALA A C 1
ATOM 1455 O O . ALA A 1 191 ? 20.466 -2.491 -40.157 1.00 56.50 191 ALA A O 1
ATOM 1456 N N . PHE A 1 192 ? 18.478 -3.064 -41.018 1.00 49.31 192 PHE A N 1
ATOM 1457 C CA . PHE A 1 192 ? 18.965 -3.278 -42.397 1.00 49.31 192 PHE A CA 1
ATOM 1458 C C . PHE A 1 192 ? 19.591 -2.020 -43.049 1.00 49.31 192 PHE A C 1
ATOM 1460 O O . PHE A 1 192 ? 20.248 -2.133 -44.078 1.00 49.31 192 PHE A O 1
ATOM 1467 N N . GLY A 1 193 ? 19.446 -0.827 -42.452 1.00 45.88 193 GLY A N 1
ATOM 1468 C CA . GLY A 1 193 ? 20.139 0.406 -42.866 1.00 45.88 193 GLY A CA 1
ATOM 1469 C C . GLY A 1 193 ? 21.552 0.603 -42.280 1.00 45.88 193 GLY A C 1
ATOM 1470 O O . GLY A 1 193 ? 22.213 1.612 -42.578 1.00 45.88 193 GLY A O 1
ATOM 1471 N N . GLN A 1 194 ? 22.031 -0.313 -41.430 1.00 49.53 194 GLN A N 1
ATOM 1472 C CA . GLN A 1 194 ? 23.424 -0.344 -40.979 1.00 49.53 194 GLN A CA 1
ATOM 1473 C C . GLN A 1 194 ? 24.277 -1.049 -42.038 1.00 49.53 194 GLN A C 1
ATOM 1475 O O . GLN A 1 194 ? 24.343 -2.272 -42.093 1.00 49.53 194 GLN A O 1
ATOM 1480 N N . VAL A 1 195 ? 24.938 -0.257 -42.886 1.00 44.59 195 VAL A N 1
ATOM 1481 C CA . VAL A 1 195 ? 25.997 -0.747 -43.776 1.00 44.59 195 VAL A CA 1
ATOM 1482 C C . VAL A 1 195 ? 27.045 -1.440 -42.910 1.00 44.59 195 VAL A C 1
ATOM 1484 O O . VAL A 1 195 ? 27.639 -0.823 -42.022 1.00 44.59 195 VAL A O 1
ATOM 1487 N N . VAL A 1 196 ? 27.220 -2.737 -43.148 1.00 46.91 196 VAL A N 1
ATOM 1488 C CA . VAL A 1 196 ? 28.239 -3.570 -42.518 1.00 46.91 196 VAL A CA 1
ATOM 1489 C C . VAL A 1 196 ? 29.600 -2.954 -42.833 1.00 46.91 196 VAL A C 1
ATOM 1491 O O . VAL A 1 196 ? 30.001 -2.884 -43.991 1.00 46.91 196 VAL A O 1
ATOM 1494 N N . ARG A 1 197 ? 30.307 -2.471 -41.812 1.00 49.66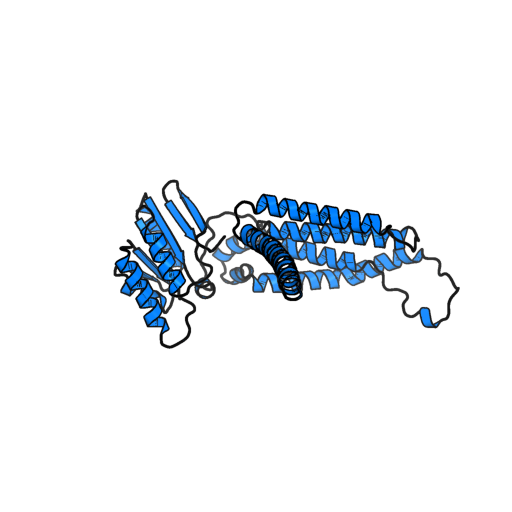 197 ARG A N 1
ATOM 1495 C CA . ARG A 1 197 ? 31.718 -2.105 -41.947 1.00 49.66 197 ARG A CA 1
ATOM 1496 C C . ARG A 1 197 ? 32.525 -3.403 -41.885 1.00 49.66 197 ARG A C 1
ATOM 1498 O O . ARG A 1 197 ? 32.465 -4.103 -40.876 1.00 49.66 197 ARG A O 1
ATOM 1505 N N . ASN A 1 198 ? 33.204 -3.742 -42.978 1.00 42.72 198 ASN A N 1
ATOM 1506 C CA . ASN A 1 198 ? 33.882 -5.024 -43.211 1.00 42.72 198 ASN A CA 1
ATOM 1507 C C . ASN A 1 198 ? 35.295 -5.118 -42.589 1.00 42.72 198 ASN A C 1
ATOM 1509 O O . ASN A 1 198 ? 36.102 -5.924 -43.033 1.00 42.72 198 ASN A O 1
ATOM 1513 N N . ASP A 1 199 ? 35.605 -4.343 -41.545 1.00 46.31 199 ASP A N 1
ATOM 1514 C CA . ASP A 1 199 ? 36.994 -4.150 -41.097 1.00 46.31 199 ASP A CA 1
ATOM 1515 C C . ASP A 1 199 ? 37.261 -4.757 -39.702 1.00 46.31 199 ASP A C 1
ATOM 1517 O O . ASP A 1 199 ? 37.659 -4.051 -38.774 1.00 46.31 199 ASP A O 1
ATOM 1521 N N . GLY A 1 200 ? 37.013 -6.060 -39.503 1.00 56.03 200 GLY A N 1
ATOM 1522 C CA . GLY A 1 200 ? 37.353 -6.730 -38.237 1.00 56.03 200 GLY A CA 1
ATOM 1523 C C . GLY A 1 200 ? 37.363 -8.267 -38.291 1.00 56.03 200 GLY A C 1
ATOM 1524 O O . GLY A 1 200 ? 36.667 -8.837 -39.130 1.00 56.03 200 GLY A O 1
ATOM 1525 N N . PRO A 1 201 ? 38.128 -8.950 -37.408 1.00 47.88 201 PRO A N 1
ATOM 1526 C CA . PRO A 1 201 ? 38.320 -10.400 -37.455 1.00 47.88 201 PRO A CA 1
ATOM 1527 C C . PRO A 1 201 ? 37.022 -11.170 -37.172 1.00 47.88 201 PRO A C 1
ATOM 1529 O O . PRO A 1 201 ? 36.200 -10.750 -36.352 1.00 47.88 201 PRO A O 1
ATOM 1532 N N . GLU A 1 202 ? 36.870 -12.336 -37.809 1.00 55.81 202 GLU A N 1
ATOM 1533 C CA . GLU A 1 202 ? 35.632 -13.134 -37.858 1.00 55.81 202 GLU A CA 1
ATOM 1534 C C . GLU A 1 202 ? 35.054 -13.532 -36.486 1.00 55.81 202 GLU A C 1
ATOM 1536 O O . GLU A 1 202 ? 33.847 -13.747 -36.349 1.00 55.81 202 GLU A O 1
ATOM 1541 N N . SER A 1 203 ? 35.875 -13.538 -35.433 1.00 52.62 203 SER A N 1
ATOM 1542 C CA . SER A 1 203 ? 35.469 -13.841 -34.053 1.00 52.62 203 SER A CA 1
ATOM 1543 C C . SER A 1 203 ? 34.533 -12.798 -33.418 1.00 52.62 203 SER A C 1
ATOM 1545 O O . SER A 1 203 ? 33.860 -13.097 -32.430 1.00 52.62 203 SER A O 1
ATOM 1547 N N . HIS A 1 204 ? 34.424 -11.592 -33.990 1.00 42.25 204 HIS A N 1
ATOM 1548 C CA . HIS A 1 204 ? 33.528 -10.528 -33.514 1.00 42.25 204 HIS A CA 1
ATOM 1549 C C . HIS A 1 204 ? 32.121 -10.561 -34.133 1.00 42.25 204 HIS A C 1
ATOM 1551 O O . HIS A 1 204 ? 31.265 -9.742 -33.787 1.00 42.25 204 HIS A O 1
ATOM 1557 N N . PHE A 1 205 ? 31.842 -11.505 -35.032 1.00 43.00 205 PHE A N 1
ATOM 1558 C CA . PHE A 1 205 ? 30.593 -11.538 -35.790 1.00 43.00 205 PHE A CA 1
ATOM 1559 C C . PHE A 1 205 ? 29.456 -12.341 -35.147 1.00 43.00 205 PHE A C 1
ATOM 1561 O O . PHE A 1 205 ? 28.304 -12.163 -35.543 1.00 43.00 205 PHE A O 1
ATOM 1568 N N . SER A 1 206 ? 29.745 -13.132 -34.111 1.00 42.22 206 SER A N 1
ATOM 1569 C CA . SER A 1 206 ? 28.779 -13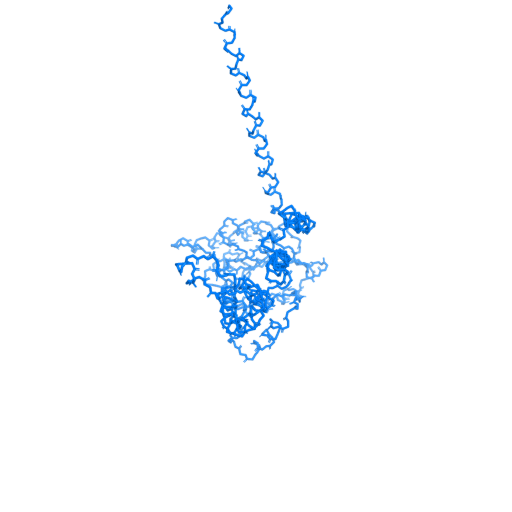.951 -33.359 1.00 42.22 206 SER A CA 1
ATOM 1570 C C . SER A 1 206 ? 27.904 -13.161 -32.372 1.00 42.22 206 SER A C 1
ATOM 1572 O O . SER A 1 206 ? 26.924 -13.688 -31.855 1.00 42.22 206 SER A O 1
ATOM 1574 N N . LYS A 1 207 ? 28.210 -11.877 -32.137 1.00 43.03 207 LYS A N 1
ATOM 1575 C CA . LYS A 1 207 ? 27.410 -10.955 -31.302 1.00 43.03 207 LYS A CA 1
ATOM 1576 C C . LYS A 1 207 ? 26.536 -9.999 -32.128 1.00 43.03 207 LYS A C 1
ATOM 1578 O O . LYS A 1 207 ? 26.114 -8.959 -31.626 1.00 43.03 207 LYS A O 1
ATOM 1583 N N . ARG A 1 208 ? 26.301 -10.299 -33.410 1.00 42.22 208 ARG A N 1
ATOM 1584 C CA . ARG A 1 208 ? 25.551 -9.429 -34.327 1.00 42.22 208 ARG A CA 1
ATOM 1585 C C . ARG A 1 208 ? 24.100 -9.882 -34.446 1.00 42.22 208 ARG A C 1
ATOM 1587 O O . ARG A 1 208 ? 23.834 -10.964 -34.950 1.00 42.22 208 ARG A O 1
ATOM 1594 N N . GLY A 1 209 ? 23.167 -9.028 -34.026 1.00 48.03 209 GLY A N 1
ATOM 1595 C CA . GLY A 1 209 ? 21.752 -9.170 -34.390 1.00 48.03 209 GLY A CA 1
ATOM 1596 C C . GLY A 1 209 ? 20.739 -8.979 -33.265 1.00 48.03 209 GLY A C 1
ATOM 1597 O O . GLY A 1 209 ? 19.548 -8.895 -33.560 1.00 48.03 209 GLY A O 1
ATOM 1598 N N . THR A 1 210 ? 21.158 -8.874 -32.001 1.00 48.75 210 THR A N 1
ATOM 1599 C CA . THR A 1 210 ? 20.235 -8.564 -30.902 1.00 48.75 210 THR A CA 1
ATOM 1600 C C . THR A 1 210 ? 20.008 -7.052 -30.817 1.00 48.75 210 THR A C 1
ATOM 1602 O O . THR A 1 210 ? 20.940 -6.300 -30.529 1.00 48.75 210 THR A O 1
ATOM 1605 N N . PRO A 1 211 ? 18.786 -6.565 -31.089 1.00 56.59 211 PRO A N 1
ATOM 1606 C CA . PRO A 1 211 ? 18.514 -5.139 -31.052 1.00 56.59 211 PRO A CA 1
ATOM 1607 C C . PRO A 1 211 ? 18.627 -4.615 -29.614 1.00 56.59 211 PRO A C 1
ATOM 1609 O O . PRO A 1 211 ? 17.992 -5.131 -28.696 1.00 56.59 211 PRO A O 1
ATOM 1612 N N . THR A 1 212 ? 19.397 -3.547 -29.422 1.00 58.69 212 THR A N 1
ATOM 1613 C CA . THR A 1 212 ? 19.682 -2.935 -28.111 1.00 58.69 212 THR A CA 1
ATOM 1614 C C . THR A 1 212 ? 18.488 -2.210 -27.476 1.00 58.69 212 THR A C 1
ATOM 1616 O O . THR A 1 212 ? 18.603 -1.704 -26.371 1.00 58.69 212 THR A O 1
ATOM 1619 N N . MET A 1 213 ? 17.311 -2.209 -28.110 1.00 67.31 213 MET A N 1
ATOM 1620 C CA . MET A 1 213 ? 16.096 -1.549 -27.606 1.00 67.31 213 MET A CA 1
ATOM 1621 C C . MET A 1 213 ? 15.166 -2.460 -26.782 1.00 67.31 213 MET A C 1
ATOM 1623 O O . MET A 1 213 ? 13.995 -2.138 -26.579 1.00 67.31 213 MET A O 1
ATOM 1627 N N . GLY A 1 214 ? 15.665 -3.589 -26.264 1.00 71.81 214 GLY A N 1
ATOM 1628 C CA . GLY A 1 214 ? 14.897 -4.481 -25.380 1.00 71.81 214 GLY A CA 1
ATOM 1629 C C . GLY A 1 214 ? 14.327 -3.778 -24.137 1.00 71.81 214 GLY A C 1
ATOM 1630 O O . GLY A 1 214 ? 13.278 -4.174 -23.633 1.00 71.81 214 GLY A O 1
ATOM 1631 N N . GLY A 1 215 ? 14.958 -2.684 -23.695 1.00 81.31 215 GLY A N 1
ATOM 1632 C CA . GLY A 1 215 ? 14.485 -1.863 -22.578 1.00 81.31 215 GLY A CA 1
ATOM 1633 C C . GLY A 1 215 ? 13.094 -1.259 -22.791 1.00 81.31 215 GLY A C 1
ATOM 1634 O O . GLY A 1 215 ? 12.330 -1.178 -21.835 1.00 81.31 215 GLY A O 1
ATOM 1635 N N . ILE A 1 216 ? 12.714 -0.918 -24.030 1.00 84.31 216 ILE A N 1
ATOM 1636 C CA . ILE A 1 216 ? 11.368 -0.397 -24.335 1.00 84.31 216 ILE A CA 1
ATOM 1637 C C . ILE A 1 216 ? 10.319 -1.461 -24.026 1.00 84.31 216 ILE A C 1
ATOM 1639 O O . ILE A 1 216 ? 9.290 -1.163 -23.431 1.00 84.31 216 ILE A O 1
ATOM 1643 N N . MET A 1 217 ? 10.597 -2.716 -24.380 1.00 86.75 217 MET A N 1
ATOM 1644 C CA . MET A 1 217 ? 9.660 -3.809 -24.156 1.00 86.75 217 MET A CA 1
ATOM 1645 C C . MET A 1 217 ? 9.423 -4.076 -22.679 1.00 86.75 217 MET A C 1
ATOM 1647 O O . MET A 1 217 ? 8.276 -4.216 -22.258 1.00 86.75 217 MET A O 1
ATOM 1651 N N . ILE A 1 218 ? 10.502 -4.088 -21.899 1.00 88.38 218 ILE A N 1
ATOM 1652 C CA . ILE A 1 218 ? 10.425 -4.244 -20.448 1.00 88.38 218 ILE A CA 1
ATOM 1653 C C . ILE A 1 218 ? 9.676 -3.054 -19.837 1.00 88.38 218 ILE A C 1
ATOM 1655 O O . ILE A 1 218 ? 8.774 -3.251 -19.025 1.00 88.38 218 ILE A O 1
ATOM 1659 N N . LEU A 1 219 ? 9.991 -1.827 -20.261 1.00 91.50 219 LEU A N 1
ATOM 1660 C CA . LEU A 1 219 ? 9.353 -0.617 -19.751 1.00 91.50 219 LEU A CA 1
ATOM 1661 C C . LEU A 1 219 ? 7.846 -0.609 -20.027 1.00 91.50 219 LEU A C 1
ATOM 1663 O O . LEU A 1 219 ? 7.061 -0.394 -19.107 1.00 91.50 219 LEU A O 1
ATOM 1667 N N . THR A 1 220 ? 7.429 -0.890 -21.263 1.00 90.06 220 THR A N 1
ATOM 1668 C CA . THR A 1 220 ? 6.008 -0.965 -21.628 1.00 90.06 220 THR A CA 1
ATOM 1669 C C . THR A 1 220 ? 5.291 -2.061 -20.843 1.00 90.06 220 THR A C 1
ATOM 1671 O O . THR A 1 220 ? 4.198 -1.820 -20.333 1.00 90.06 220 THR A O 1
ATOM 1674 N N . ALA A 1 221 ? 5.905 -3.238 -20.690 1.00 92.56 221 ALA A N 1
ATOM 1675 C CA . ALA A 1 221 ? 5.322 -4.337 -19.927 1.00 92.56 221 ALA A CA 1
ATOM 1676 C C . ALA A 1 221 ? 5.109 -3.978 -18.447 1.00 92.56 221 ALA A C 1
ATOM 1678 O O . ALA A 1 221 ? 4.032 -4.233 -17.904 1.00 92.56 221 ALA A O 1
ATOM 1679 N N . ILE A 1 222 ? 6.100 -3.343 -17.809 1.00 92.88 222 ILE A N 1
ATOM 1680 C CA . ILE A 1 222 ? 5.992 -2.895 -16.415 1.00 92.88 222 ILE A CA 1
ATOM 1681 C C . ILE A 1 222 ? 4.919 -1.812 -16.285 1.00 92.88 222 ILE A C 1
ATOM 1683 O O . ILE A 1 222 ? 4.061 -1.924 -15.417 1.00 92.88 222 ILE A O 1
ATOM 1687 N N . VAL A 1 223 ? 4.926 -0.789 -17.146 1.00 92.88 223 VAL A N 1
ATOM 1688 C CA . VAL A 1 223 ? 3.969 0.329 -17.068 1.00 92.88 223 VAL A CA 1
ATOM 1689 C C . VAL A 1 223 ? 2.531 -0.163 -17.229 1.00 92.88 223 VAL A C 1
ATOM 1691 O O . VAL A 1 223 ? 1.684 0.165 -16.402 1.00 92.88 223 VAL A O 1
ATOM 1694 N N . VAL A 1 224 ? 2.253 -0.987 -18.244 1.00 92.00 224 VAL A N 1
ATOM 1695 C CA . VAL A 1 224 ? 0.903 -1.527 -18.475 1.00 92.00 224 VAL A CA 1
ATOM 1696 C C . VAL A 1 224 ? 0.462 -2.406 -17.305 1.00 92.00 224 VAL A C 1
ATOM 1698 O O . VAL A 1 224 ? -0.655 -2.259 -16.817 1.00 92.00 224 VAL A O 1
ATOM 1701 N N . SER A 1 225 ? 1.343 -3.277 -16.808 1.00 92.81 225 SER A N 1
ATOM 1702 C CA . SER A 1 225 ? 1.035 -4.126 -15.656 1.00 92.81 225 SER A CA 1
ATOM 1703 C C . SER A 1 225 ? 0.755 -3.309 -14.387 1.00 92.81 225 SER A C 1
ATOM 1705 O O . SER A 1 225 ? -0.254 -3.524 -13.715 1.00 92.81 225 SER A O 1
ATOM 1707 N N . VAL A 1 226 ? 1.588 -2.311 -14.080 1.00 90.50 226 VAL A N 1
ATOM 1708 C CA . VAL A 1 226 ? 1.394 -1.429 -12.920 1.00 90.50 226 VAL A CA 1
ATOM 1709 C C . VAL A 1 226 ? 0.085 -0.649 -13.042 1.00 90.50 226 VAL A C 1
ATOM 1711 O O . VAL A 1 226 ? -0.647 -0.569 -12.064 1.00 90.50 226 VAL A O 1
ATOM 1714 N N . LEU A 1 227 ? -0.271 -0.130 -14.217 1.00 88.56 227 LEU A N 1
ATOM 1715 C CA . LEU A 1 227 ? -1.537 0.593 -14.394 1.00 88.56 227 LEU A CA 1
ATOM 1716 C C . LEU A 1 227 ? -2.773 -0.307 -14.235 1.00 88.56 227 LEU A C 1
ATOM 1718 O O . LEU A 1 227 ? -3.793 0.148 -13.723 1.00 88.56 227 LEU A O 1
ATOM 1722 N N . LEU A 1 228 ? -2.681 -1.580 -14.628 1.00 85.75 228 LEU A N 1
ATOM 1723 C CA . LEU A 1 228 ? -3.771 -2.548 -14.468 1.00 85.75 228 LEU A CA 1
ATOM 1724 C C . LEU A 1 228 ? -3.939 -3.010 -13.015 1.00 85.75 228 LEU A C 1
ATOM 1726 O O . LEU A 1 228 ? -5.063 -3.196 -12.548 1.00 85.75 228 LEU A O 1
ATOM 1730 N N . TRP A 1 229 ? -2.825 -3.210 -12.305 1.00 86.56 229 TRP A N 1
ATOM 1731 C CA . TRP A 1 229 ? -2.809 -3.936 -11.033 1.00 86.56 229 TRP A CA 1
ATOM 1732 C C . TRP A 1 229 ? -2.371 -3.122 -9.824 1.00 86.56 229 TRP A C 1
ATOM 1734 O O . TRP A 1 229 ? -2.498 -3.621 -8.707 1.00 86.56 229 TRP A O 1
ATOM 1744 N N . ALA A 1 230 ? -1.859 -1.902 -9.963 1.00 84.00 230 ALA A N 1
ATOM 1745 C CA . ALA A 1 230 ? -1.521 -1.046 -8.826 1.00 84.00 230 ALA A CA 1
ATOM 1746 C C . ALA A 1 230 ? -2.718 -0.190 -8.389 1.00 84.00 230 ALA A C 1
ATOM 1748 O O . ALA A 1 230 ? -3.729 -0.083 -9.080 1.00 84.00 230 ALA A O 1
ATOM 1749 N N . TYR A 1 231 ? -2.639 0.363 -7.179 1.00 76.88 231 TYR A N 1
ATOM 1750 C CA . TYR A 1 231 ? -3.638 1.307 -6.684 1.00 76.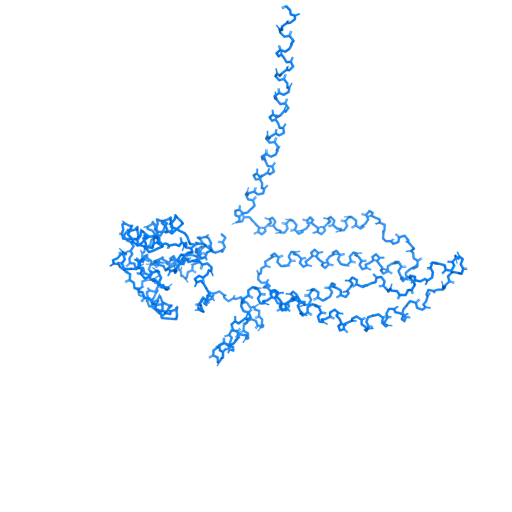88 231 TYR A CA 1
ATOM 1751 C C . TYR A 1 231 ? -3.250 2.725 -7.130 1.00 76.88 231 TYR A C 1
ATOM 1753 O O . TYR A 1 231 ? -2.252 3.238 -6.621 1.00 76.88 231 TYR A O 1
ATOM 1761 N N . PRO A 1 232 ? -4.006 3.372 -8.037 1.00 76.94 232 PRO A N 1
ATOM 1762 C CA . PRO A 1 232 ? -3.698 4.718 -8.519 1.00 76.94 232 PRO A CA 1
ATOM 1763 C C . PRO A 1 232 ? -3.898 5.783 -7.439 1.00 76.94 232 PRO A C 1
ATOM 1765 O O . PRO A 1 232 ? -3.306 6.849 -7.530 1.00 76.94 232 PRO A O 1
ATOM 1768 N N . SER A 1 233 ? -4.661 5.508 -6.382 1.00 73.38 233 SER A N 1
ATOM 1769 C CA . SER A 1 233 ? -4.771 6.429 -5.246 1.00 73.38 233 SER A CA 1
ATOM 1770 C C . SER A 1 233 ? -3.470 6.564 -4.458 1.00 73.38 233 SER A C 1
ATOM 1772 O O . SER A 1 233 ? -3.298 7.512 -3.701 1.00 73.38 233 SER A O 1
ATOM 1774 N N . ASN A 1 234 ? -2.549 5.602 -4.588 1.00 77.25 234 ASN A N 1
ATOM 1775 C CA . ASN A 1 234 ? -1.302 5.635 -3.848 1.00 77.25 234 ASN A CA 1
ATOM 1776 C C . ASN A 1 234 ? -0.296 6.581 -4.544 1.00 77.25 234 ASN A C 1
ATOM 1778 O O . ASN A 1 234 ? 0.210 6.238 -5.618 1.00 77.25 234 ASN A O 1
ATOM 1782 N N . PRO A 1 235 ? 0.072 7.723 -3.928 1.00 80.44 235 PRO A N 1
ATOM 1783 C CA . PRO A 1 235 ? 0.983 8.692 -4.541 1.00 80.44 235 PRO A CA 1
ATOM 1784 C C . PRO A 1 235 ? 2.388 8.119 -4.787 1.00 80.44 235 PRO A C 1
ATOM 1786 O O . PRO A 1 235 ? 3.072 8.538 -5.723 1.00 80.44 235 PRO A O 1
ATOM 1789 N N . TYR A 1 236 ? 2.815 7.114 -4.013 1.00 84.06 236 TYR A N 1
ATOM 1790 C CA . TYR A 1 236 ? 4.112 6.458 -4.201 1.00 84.06 236 TYR A CA 1
ATOM 1791 C C . TYR A 1 236 ? 4.189 5.688 -5.527 1.00 84.06 236 TYR A C 1
ATOM 1793 O O . TYR A 1 236 ? 5.259 5.636 -6.135 1.00 84.06 236 TYR A O 1
ATOM 1801 N N . VAL A 1 237 ? 3.068 5.136 -6.012 1.00 87.56 237 VAL A N 1
ATOM 1802 C CA . VAL A 1 237 ? 3.015 4.438 -7.309 1.00 87.56 237 VAL A CA 1
ATOM 1803 C C . VAL A 1 237 ? 3.337 5.415 -8.437 1.00 87.56 237 VAL A C 1
ATOM 1805 O O . VAL A 1 237 ? 4.177 5.115 -9.282 1.00 87.56 237 VAL A O 1
ATOM 1808 N N . TRP A 1 238 ? 2.747 6.611 -8.409 1.00 87.81 238 TRP A N 1
ATOM 1809 C CA . TRP A 1 238 ? 3.005 7.656 -9.402 1.00 87.81 238 TRP A CA 1
ATOM 1810 C C . TRP A 1 238 ? 4.425 8.206 -9.339 1.00 87.81 238 TRP A C 1
ATOM 1812 O O . TRP A 1 238 ? 5.020 8.470 -10.384 1.00 87.81 238 TRP A O 1
ATOM 1822 N N . CYS A 1 239 ? 5.002 8.321 -8.141 1.00 89.69 239 CYS A N 1
ATOM 1823 C CA . CYS A 1 239 ? 6.400 8.719 -7.980 1.00 89.69 239 CYS A CA 1
ATOM 1824 C C . CYS A 1 239 ? 7.337 7.722 -8.673 1.00 89.69 239 CYS A C 1
ATOM 1826 O O . CYS A 1 239 ? 8.156 8.113 -9.505 1.00 89.69 239 CYS A O 1
ATOM 1828 N N . VAL A 1 240 ? 7.174 6.424 -8.389 1.00 91.25 240 VAL A N 1
ATOM 1829 C CA . VAL A 1 240 ? 7.990 5.368 -9.009 1.00 91.25 240 VAL A CA 1
ATOM 1830 C C . VAL A 1 240 ? 7.749 5.302 -10.516 1.00 91.25 240 VAL A C 1
ATOM 1832 O O . VAL A 1 240 ? 8.710 5.209 -11.276 1.00 91.25 240 VAL A O 1
ATOM 1835 N N . LEU A 1 241 ? 6.494 5.407 -10.965 1.00 92.69 241 LEU A N 1
ATOM 1836 C CA . LEU A 1 241 ? 6.150 5.388 -12.387 1.00 92.69 241 LEU A CA 1
ATOM 1837 C C . LEU A 1 241 ? 6.774 6.574 -13.140 1.00 92.69 241 LEU A C 1
ATOM 1839 O O . LEU A 1 241 ? 7.282 6.395 -14.244 1.00 92.69 241 LEU A O 1
ATOM 1843 N N . THR A 1 242 ? 6.807 7.758 -12.524 1.00 93.19 242 THR A N 1
ATOM 1844 C CA . THR A 1 242 ? 7.446 8.959 -13.087 1.00 93.19 242 THR A CA 1
ATOM 1845 C C . THR A 1 242 ? 8.949 8.766 -13.250 1.00 93.19 242 THR A C 1
ATOM 1847 O O . THR A 1 242 ? 9.486 9.054 -14.319 1.00 93.19 242 THR A O 1
ATOM 1850 N N . VAL A 1 243 ? 9.634 8.229 -12.232 1.00 94.50 243 VAL A N 1
ATOM 1851 C CA . VAL A 1 243 ? 11.071 7.916 -12.329 1.00 94.50 243 VAL A CA 1
ATOM 1852 C C . VAL A 1 243 ? 11.318 6.858 -13.402 1.00 94.50 243 VAL A C 1
ATOM 1854 O O . VAL A 1 243 ? 12.200 7.030 -14.241 1.00 94.50 243 VAL A O 1
ATOM 1857 N N . LEU A 1 244 ? 10.521 5.788 -13.409 1.00 94.31 244 LEU A N 1
ATOM 1858 C CA . LEU A 1 244 ? 10.666 4.672 -14.338 1.00 94.31 244 LEU A CA 1
ATOM 1859 C C . LEU A 1 244 ? 10.486 5.122 -15.796 1.00 94.31 244 LEU A C 1
ATOM 1861 O O . LEU A 1 244 ? 11.356 4.866 -16.629 1.00 94.31 244 LEU A O 1
ATOM 1865 N N . ILE A 1 245 ? 9.390 5.821 -16.102 1.00 94.25 245 ILE A N 1
ATOM 1866 C CA . ILE A 1 245 ? 9.114 6.350 -17.445 1.00 94.25 245 ILE A CA 1
ATOM 1867 C C . ILE A 1 245 ? 10.143 7.418 -17.809 1.00 94.25 245 ILE A C 1
ATOM 1869 O O . ILE A 1 245 ? 10.692 7.383 -18.906 1.00 94.25 245 ILE A O 1
ATOM 1873 N N . GLY A 1 246 ? 10.453 8.334 -16.892 1.00 94.31 246 GLY A N 1
ATOM 1874 C CA . GLY A 1 246 ? 11.411 9.409 -17.119 1.00 94.31 246 GLY A CA 1
ATOM 1875 C C . GLY A 1 246 ? 12.808 8.895 -17.474 1.00 94.31 246 GLY A C 1
ATOM 1876 O O . GLY A 1 246 ? 13.385 9.294 -18.488 1.00 94.31 246 GLY A O 1
ATOM 1877 N N . TYR A 1 247 ? 13.339 7.950 -16.699 1.00 93.12 247 TYR A N 1
ATOM 1878 C CA . TYR A 1 247 ? 14.632 7.321 -16.990 1.00 93.12 247 TYR A CA 1
ATOM 1879 C C . TYR A 1 247 ? 14.563 6.437 -18.235 1.00 93.12 247 TYR A C 1
ATOM 1881 O O . TYR A 1 247 ? 15.512 6.409 -19.022 1.00 93.12 247 TYR A O 1
ATOM 1889 N N . GLY A 1 248 ? 13.427 5.774 -18.453 1.00 91.94 248 GLY A N 1
ATOM 1890 C CA . GLY A 1 248 ? 13.141 5.024 -19.668 1.00 91.94 248 GLY A CA 1
ATOM 1891 C C . GLY A 1 248 ? 13.199 5.886 -20.931 1.00 91.94 248 GLY A C 1
ATOM 1892 O O . GLY A 1 248 ? 13.814 5.477 -21.910 1.00 91.94 248 GLY A O 1
ATOM 1893 N N . ILE A 1 249 ? 12.646 7.104 -20.900 1.00 91.81 249 ILE A N 1
ATOM 1894 C CA . ILE A 1 249 ? 12.707 8.067 -22.011 1.00 91.81 249 ILE A CA 1
ATOM 1895 C C . ILE A 1 249 ? 14.152 8.505 -22.262 1.00 91.81 249 ILE A C 1
ATOM 1897 O O . ILE A 1 249 ? 14.588 8.523 -23.410 1.00 91.81 249 ILE A O 1
ATOM 1901 N N . ILE A 1 250 ? 14.920 8.816 -21.212 1.00 91.31 250 ILE A N 1
ATOM 1902 C CA . ILE A 1 250 ? 16.337 9.194 -21.359 1.00 91.31 250 ILE A CA 1
ATOM 1903 C C . ILE A 1 250 ? 17.136 8.049 -22.001 1.00 91.31 250 ILE A C 1
ATOM 1905 O O . ILE A 1 250 ? 17.919 8.287 -22.923 1.00 91.31 250 ILE A O 1
ATOM 1909 N N . GLY A 1 251 ? 16.920 6.811 -21.542 1.00 88.62 251 GLY A N 1
ATOM 1910 C CA . GLY A 1 251 ? 17.529 5.613 -22.123 1.00 88.62 251 GLY A CA 1
ATOM 1911 C C . GLY A 1 251 ? 17.113 5.393 -23.577 1.00 88.62 251 GLY A C 1
ATOM 1912 O O . GLY A 1 251 ? 17.966 5.180 -24.434 1.00 88.62 251 GLY A O 1
ATOM 1913 N N . PHE A 1 252 ? 15.822 5.547 -23.880 1.00 87.00 252 PHE A N 1
ATOM 1914 C CA . PHE A 1 252 ? 15.300 5.442 -25.240 1.00 87.00 252 PHE A CA 1
ATOM 1915 C C . PHE A 1 252 ? 15.916 6.484 -26.176 1.00 87.00 252 PHE A C 1
ATOM 1917 O O . PHE A 1 252 ? 16.311 6.142 -27.284 1.00 87.00 252 PHE A O 1
ATOM 1924 N N . VAL A 1 253 ? 16.049 7.740 -25.744 1.00 86.56 253 VAL A N 1
ATOM 1925 C CA . VAL A 1 253 ? 16.675 8.805 -26.545 1.00 86.56 253 VAL A CA 1
ATOM 1926 C C . VAL A 1 253 ? 18.154 8.506 -26.816 1.00 86.56 253 VAL A C 1
ATOM 1928 O O . VAL A 1 253 ? 18.632 8.760 -27.924 1.00 86.56 253 VAL A O 1
ATOM 1931 N N . ASP A 1 254 ? 18.879 7.960 -25.835 1.00 83.88 254 ASP A N 1
ATOM 1932 C CA . ASP A 1 254 ? 20.278 7.539 -25.990 1.00 83.88 254 ASP A CA 1
ATOM 1933 C C . ASP A 1 254 ? 20.410 6.402 -27.019 1.00 83.88 254 ASP A C 1
ATOM 1935 O O . ASP A 1 254 ? 21.167 6.521 -27.988 1.00 83.88 254 ASP A O 1
ATOM 1939 N N . ASP A 1 255 ? 19.612 5.342 -26.874 1.00 79.44 255 ASP A N 1
ATOM 1940 C CA . ASP A 1 255 ? 19.633 4.189 -27.782 1.00 79.44 255 ASP A CA 1
ATOM 1941 C C . ASP A 1 255 ? 19.108 4.534 -29.183 1.00 79.44 255 ASP A C 1
ATOM 1943 O O . ASP A 1 255 ? 19.684 4.107 -30.187 1.00 79.44 255 ASP A O 1
ATOM 1947 N N . TYR A 1 256 ? 18.088 5.389 -29.285 1.00 78.94 256 TYR A N 1
ATOM 1948 C CA . TYR A 1 256 ? 17.568 5.883 -30.560 1.00 78.94 256 TYR A CA 1
ATOM 1949 C C . TYR A 1 256 ? 18.622 6.695 -31.324 1.00 78.94 256 TYR A C 1
ATOM 1951 O O . TYR A 1 256 ? 18.791 6.505 -32.530 1.00 78.94 256 TYR A O 1
ATOM 1959 N N . ARG A 1 257 ? 19.380 7.574 -30.646 1.00 75.00 257 ARG A N 1
ATOM 1960 C CA . ARG A 1 257 ? 20.474 8.332 -31.287 1.00 75.00 257 ARG A CA 1
ATOM 1961 C C . ARG A 1 257 ? 21.580 7.408 -31.792 1.00 75.00 257 ARG A C 1
ATOM 1963 O O . ARG A 1 257 ? 22.042 7.608 -32.914 1.00 75.00 257 ARG A O 1
ATOM 1970 N N . LYS A 1 258 ? 21.957 6.387 -31.019 1.00 71.75 258 LYS A N 1
ATOM 1971 C CA . LYS A 1 258 ? 22.978 5.410 -31.434 1.00 71.75 258 LYS A CA 1
ATOM 1972 C C . LYS A 1 258 ? 22.553 4.621 -32.671 1.00 71.75 258 LYS A C 1
ATOM 1974 O O . LYS A 1 258 ? 23.350 4.445 -33.589 1.00 71.75 258 LYS A O 1
ATOM 1979 N N . VAL A 1 259 ? 21.297 4.172 -32.714 1.00 69.19 259 VAL A N 1
ATOM 1980 C CA . VAL A 1 259 ? 20.798 3.304 -33.792 1.00 69.19 259 VAL A CA 1
ATOM 1981 C C . VAL A 1 259 ? 20.423 4.098 -35.045 1.00 69.19 259 VAL A C 1
ATOM 1983 O O . VAL A 1 259 ? 20.864 3.750 -36.138 1.00 69.19 259 VAL A O 1
ATOM 1986 N N . VAL A 1 260 ? 19.639 5.172 -34.908 1.00 67.94 260 VAL A N 1
ATOM 1987 C CA . VAL A 1 260 ? 19.065 5.900 -36.056 1.00 67.94 260 VAL A CA 1
ATOM 1988 C C . VAL A 1 260 ? 20.006 6.977 -36.591 1.00 67.94 260 VAL A C 1
ATOM 1990 O O . VAL A 1 260 ? 20.099 7.151 -37.804 1.00 67.94 260 VAL A O 1
ATOM 1993 N N . ARG A 1 261 ? 20.741 7.689 -35.721 1.00 63.81 261 ARG A N 1
ATOM 1994 C CA . ARG A 1 261 ? 21.676 8.750 -36.156 1.00 63.81 261 ARG A CA 1
ATOM 1995 C C . ARG A 1 261 ? 23.094 8.248 -36.444 1.00 63.81 261 ARG A C 1
ATOM 1997 O O . ARG A 1 261 ? 23.935 9.060 -36.814 1.00 63.81 261 ARG A O 1
ATOM 2004 N N . LYS A 1 262 ? 23.359 6.941 -36.292 1.00 65.50 262 LYS A N 1
ATOM 2005 C CA . LYS A 1 262 ? 24.677 6.301 -36.502 1.00 65.50 262 LYS A CA 1
ATOM 2006 C C . LYS A 1 262 ? 25.821 6.952 -35.702 1.00 65.50 262 LYS A C 1
ATOM 2008 O O . LYS A 1 262 ? 26.987 6.830 -36.067 1.00 65.50 262 LYS A O 1
ATOM 2013 N N . ASP A 1 263 ? 25.488 7.630 -34.606 1.00 64.12 263 ASP A N 1
ATOM 2014 C CA . ASP A 1 263 ? 26.444 8.282 -33.716 1.00 64.12 263 ASP A CA 1
ATOM 2015 C C . ASP A 1 263 ? 26.819 7.312 -32.590 1.00 64.12 263 ASP A C 1
ATOM 2017 O O . ASP A 1 263 ? 26.039 7.071 -31.665 1.00 64.12 263 ASP A O 1
ATOM 2021 N N . THR A 1 264 ? 28.014 6.728 -32.670 1.00 60.12 264 THR A N 1
ATOM 2022 C CA . THR A 1 264 ? 28.509 5.739 -31.699 1.00 60.12 264 THR A CA 1
ATOM 2023 C C . THR A 1 264 ? 28.681 6.306 -30.291 1.00 60.12 264 THR A C 1
ATOM 2025 O O . THR A 1 264 ? 28.719 5.527 -29.338 1.00 60.12 264 THR A O 1
ATOM 2028 N N . LYS A 1 265 ? 28.753 7.635 -30.125 1.00 64.56 265 LYS A N 1
ATOM 2029 C CA . LYS A 1 265 ? 28.942 8.271 -28.811 1.00 64.56 265 LYS A CA 1
ATOM 2030 C C . LYS A 1 265 ? 27.642 8.409 -28.009 1.00 64.56 265 LYS A C 1
ATOM 2032 O O . LYS A 1 265 ? 27.714 8.551 -26.791 1.00 64.56 265 LYS A O 1
ATOM 2037 N N . GLY A 1 266 ? 26.472 8.318 -28.650 1.00 69.56 266 GLY A N 1
ATOM 2038 C CA . GLY A 1 266 ? 25.175 8.446 -27.978 1.00 69.56 266 GLY A CA 1
ATOM 2039 C C . GLY A 1 266 ? 24.919 9.835 -27.377 1.00 69.56 266 GLY A C 1
ATOM 2040 O O . GLY A 1 266 ? 25.426 10.854 -27.851 1.00 69.56 266 GLY A O 1
ATOM 2041 N N . LEU A 1 267 ? 24.077 9.905 -26.345 1.00 77.44 267 LEU A N 1
ATOM 2042 C CA . LEU A 1 267 ? 23.802 11.145 -25.622 1.00 77.44 267 LEU A CA 1
ATOM 2043 C C . LEU A 1 267 ? 25.023 11.550 -24.780 1.00 77.44 267 LEU A C 1
ATOM 2045 O O . LEU A 1 267 ? 25.568 10.748 -24.026 1.00 77.44 267 LEU A O 1
ATOM 2049 N N . ILE A 1 268 ? 25.421 12.824 -24.855 1.00 83.00 268 ILE A N 1
ATOM 2050 C CA . ILE A 1 268 ? 26.525 13.357 -24.043 1.00 83.00 268 ILE A CA 1
ATOM 2051 C C . ILE A 1 268 ? 26.221 13.109 -22.558 1.00 83.00 268 ILE A C 1
ATOM 2053 O O . ILE A 1 268 ? 25.167 13.524 -22.067 1.00 83.00 268 ILE A O 1
ATOM 2057 N N . ALA A 1 269 ? 27.167 12.498 -21.837 1.00 83.94 269 ALA A N 1
ATOM 2058 C CA . ALA A 1 269 ? 27.000 12.079 -20.442 1.00 83.94 269 ALA A CA 1
ATOM 2059 C C . ALA A 1 269 ? 26.440 13.188 -19.534 1.00 83.94 269 ALA A C 1
ATOM 2061 O O . ALA A 1 269 ? 25.525 12.935 -18.754 1.00 83.94 269 ALA A O 1
ATOM 2062 N N . ARG A 1 270 ? 26.905 14.436 -19.699 1.00 86.69 270 ARG A N 1
ATOM 2063 C CA . ARG A 1 270 ? 26.415 15.596 -18.932 1.00 86.69 270 ARG A CA 1
ATOM 2064 C C . ARG A 1 270 ? 24.897 15.771 -19.014 1.00 86.69 270 ARG A C 1
ATOM 2066 O O . ARG A 1 270 ? 24.261 16.022 -18.003 1.00 86.69 270 ARG A O 1
ATOM 2073 N N . TRP A 1 271 ? 24.314 15.583 -20.198 1.00 86.31 271 TRP A N 1
ATOM 2074 C CA . TRP A 1 271 ? 22.876 15.735 -20.411 1.00 86.31 271 TRP A CA 1
ATOM 2075 C C . TRP A 1 271 ? 22.097 14.540 -19.868 1.00 86.31 271 TRP A C 1
ATOM 2077 O O . TRP A 1 271 ? 21.004 14.721 -19.344 1.00 86.31 271 TRP A O 1
ATOM 2087 N N . LYS A 1 272 ? 22.673 13.333 -19.928 1.00 86.56 272 LYS A N 1
ATOM 2088 C CA . LYS A 1 272 ? 22.075 12.133 -19.332 1.00 86.56 272 LYS A CA 1
ATOM 2089 C C . LYS A 1 272 ? 21.915 12.293 -17.819 1.00 86.56 272 LYS A C 1
ATOM 2091 O O . LYS A 1 272 ? 20.808 12.165 -17.306 1.00 86.56 272 LYS A O 1
ATOM 2096 N N . TYR A 1 273 ? 23.001 12.641 -17.129 1.00 88.88 273 TYR A N 1
ATOM 2097 C CA . TYR A 1 273 ? 22.973 12.852 -15.681 1.00 88.88 273 TYR A CA 1
ATOM 2098 C C . TYR A 1 273 ? 22.165 14.085 -15.289 1.00 88.88 273 TYR A C 1
ATOM 2100 O O . TYR A 1 273 ? 21.442 14.029 -14.303 1.00 88.88 273 TYR A O 1
ATOM 2108 N N . PHE A 1 274 ? 22.215 15.163 -16.078 1.00 93.75 274 PHE A N 1
ATOM 2109 C CA . PHE A 1 274 ? 21.395 16.348 -15.830 1.00 93.75 274 PHE A CA 1
ATOM 2110 C C . PHE A 1 274 ? 19.901 16.003 -15.782 1.00 93.75 274 PHE A C 1
ATOM 2112 O O . PHE A 1 274 ? 19.244 16.285 -14.783 1.00 93.75 274 PHE A O 1
ATOM 2119 N N . TRP A 1 275 ? 19.371 15.327 -16.807 1.00 92.56 275 TRP A N 1
ATOM 2120 C CA . TRP A 1 275 ? 17.949 14.972 -16.845 1.00 92.56 275 TRP A CA 1
ATOM 2121 C C . TRP A 1 275 ? 17.561 13.936 -15.786 1.00 92.56 275 TRP A C 1
ATOM 2123 O O . TRP A 1 275 ? 16.478 14.041 -15.213 1.00 92.56 275 TRP A O 1
ATOM 2133 N N . MET A 1 276 ? 18.443 12.983 -15.467 1.00 93.06 276 MET A N 1
ATOM 2134 C CA . MET A 1 276 ? 18.199 12.053 -14.359 1.00 93.06 276 MET A CA 1
ATOM 2135 C C . MET A 1 276 ? 18.096 12.792 -13.020 1.00 93.06 276 MET A C 1
ATOM 2137 O O . MET A 1 276 ? 17.156 12.556 -12.264 1.00 93.06 276 MET A O 1
ATOM 2141 N N . SER A 1 277 ? 19.004 13.735 -12.758 1.00 93.69 277 SER A N 1
ATOM 2142 C CA . SER A 1 277 ? 18.987 14.549 -11.541 1.00 93.69 277 SER A CA 1
ATOM 2143 C C . SER A 1 277 ? 17.756 15.449 -11.460 1.00 93.69 277 SER A C 1
ATOM 2145 O O . SER A 1 277 ? 17.157 15.544 -10.394 1.00 93.69 277 SER A O 1
ATOM 2147 N N . VAL A 1 278 ? 17.335 16.068 -12.569 1.00 95.50 278 VAL A N 1
ATOM 2148 C CA . VAL A 1 278 ? 16.119 16.903 -12.613 1.00 95.50 278 VAL A CA 1
ATOM 2149 C C . VAL A 1 278 ? 14.879 16.087 -12.242 1.00 95.50 278 VAL A C 1
ATOM 2151 O O . VAL A 1 278 ? 14.084 16.522 -11.411 1.00 95.50 278 VAL A O 1
ATOM 2154 N N . ILE A 1 279 ? 14.730 14.885 -12.806 1.00 94.56 279 ILE A N 1
ATOM 2155 C CA . ILE A 1 279 ? 13.591 14.002 -12.512 1.00 94.56 279 ILE A CA 1
ATOM 2156 C C . ILE A 1 279 ? 13.640 13.525 -11.056 1.00 94.56 279 ILE A C 1
ATOM 2158 O O . ILE A 1 279 ? 12.626 13.584 -10.361 1.00 94.56 279 ILE A O 1
ATOM 2162 N N . ALA A 1 280 ? 14.812 13.101 -10.574 1.00 91.62 280 ALA A N 1
ATOM 2163 C CA . ALA A 1 280 ? 14.987 12.659 -9.193 1.00 91.62 280 ALA A CA 1
ATOM 2164 C C . ALA A 1 280 ? 14.653 13.771 -8.188 1.00 91.62 280 ALA A C 1
ATOM 2166 O O . ALA A 1 280 ? 13.917 13.533 -7.231 1.00 91.62 280 ALA A O 1
ATOM 2167 N N . LEU A 1 281 ? 15.150 14.988 -8.426 1.00 93.19 281 LEU A N 1
ATOM 2168 C CA . LEU A 1 281 ? 14.910 16.139 -7.560 1.00 93.19 281 LEU A CA 1
ATOM 2169 C C . LEU A 1 281 ? 13.437 16.568 -7.590 1.00 93.19 281 LEU A C 1
ATOM 2171 O O . LEU A 1 281 ? 12.870 16.863 -6.542 1.00 93.19 281 LEU A O 1
ATOM 2175 N N . GLY A 1 282 ? 12.798 16.541 -8.764 1.00 93.44 282 GLY A N 1
ATOM 2176 C CA . GLY A 1 282 ? 11.370 16.830 -8.907 1.00 93.44 282 GLY A CA 1
ATOM 2177 C C . GLY A 1 282 ? 10.491 15.849 -8.129 1.00 93.44 282 GLY A C 1
ATOM 2178 O O . GLY A 1 282 ? 9.593 16.268 -7.400 1.00 93.44 282 GLY A O 1
ATOM 2179 N N . VAL A 1 283 ? 10.785 14.547 -8.211 1.00 92.00 283 VAL A N 1
ATOM 2180 C CA . VAL A 1 283 ? 10.058 13.519 -7.447 1.00 92.00 283 VAL A CA 1
ATOM 2181 C C . VAL A 1 283 ? 10.344 13.632 -5.948 1.00 92.00 283 VAL A C 1
ATOM 2183 O O . VAL A 1 283 ? 9.415 13.537 -5.149 1.00 92.00 283 VAL A O 1
ATOM 2186 N N . ALA A 1 284 ? 11.592 13.894 -5.550 1.00 88.00 284 ALA A N 1
ATOM 2187 C CA . ALA A 1 284 ? 11.951 14.114 -4.148 1.00 88.00 284 ALA A CA 1
ATOM 2188 C C . ALA A 1 284 ? 11.218 15.328 -3.553 1.00 88.00 284 ALA A C 1
ATOM 2190 O O . ALA A 1 284 ? 10.681 15.249 -2.449 1.00 88.00 284 ALA A O 1
ATOM 2191 N N . PHE A 1 285 ? 11.134 16.428 -4.303 1.00 89.00 285 PHE A N 1
ATOM 2192 C CA . PHE A 1 285 ? 10.383 17.615 -3.902 1.00 89.00 285 PHE A CA 1
ATOM 2193 C C . PHE A 1 285 ? 8.873 17.348 -3.833 1.00 89.00 285 PHE A C 1
ATOM 2195 O O . PHE A 1 285 ? 8.223 17.747 -2.866 1.00 89.00 285 PHE A O 1
ATOM 2202 N N . GLY A 1 286 ? 8.316 16.623 -4.808 1.00 86.88 286 GLY A N 1
ATOM 2203 C CA . GLY A 1 286 ? 6.910 16.209 -4.798 1.00 86.88 286 GLY A CA 1
ATOM 2204 C C . GLY A 1 286 ? 6.562 15.346 -3.583 1.00 86.88 286 GLY A C 1
ATOM 2205 O O . GLY A 1 286 ? 5.565 15.599 -2.908 1.00 86.88 286 GLY A O 1
ATOM 2206 N N . LEU A 1 287 ? 7.427 14.388 -3.241 1.00 84.25 287 LEU A N 1
ATOM 2207 C CA . LEU A 1 287 ? 7.292 13.573 -2.033 1.00 84.25 287 LEU A CA 1
ATOM 2208 C C . LEU A 1 287 ? 7.415 14.400 -0.753 1.00 84.25 287 LEU A C 1
ATOM 2210 O O . LEU A 1 287 ? 6.654 14.175 0.182 1.00 84.25 287 LEU A O 1
ATOM 2214 N N . TYR A 1 288 ? 8.337 15.364 -0.704 1.00 81.00 288 TYR A N 1
ATOM 2215 C CA . TYR A 1 288 ? 8.478 16.263 0.440 1.00 81.00 288 TYR A CA 1
ATOM 2216 C C . TYR A 1 288 ? 7.214 17.105 0.661 1.00 81.00 288 TYR A C 1
ATOM 2218 O O . TYR A 1 288 ? 6.750 17.230 1.792 1.00 81.00 288 TYR A O 1
ATOM 2226 N N . MET A 1 289 ? 6.618 17.634 -0.412 1.00 80.31 289 MET A N 1
ATOM 2227 C CA . MET A 1 289 ? 5.373 18.402 -0.327 1.00 80.31 289 MET A CA 1
ATOM 2228 C C . MET A 1 289 ? 4.180 17.538 0.089 1.00 80.31 289 MET A C 1
ATOM 2230 O O . MET A 1 289 ? 3.384 17.975 0.915 1.00 80.31 289 MET A O 1
ATOM 2234 N N . ALA A 1 290 ? 4.087 16.309 -0.423 1.00 72.62 290 ALA A N 1
ATOM 2235 C CA . ALA A 1 290 ? 3.040 15.358 -0.049 1.00 72.62 290 ALA A CA 1
ATOM 2236 C C . ALA A 1 290 ? 3.236 14.754 1.359 1.00 72.62 290 ALA A C 1
ATOM 2238 O O . ALA A 1 290 ? 2.279 14.307 1.985 1.00 72.62 290 ALA A O 1
ATOM 2239 N N . GLY A 1 291 ? 4.473 14.721 1.862 1.00 64.31 291 GLY A N 1
ATOM 2240 C CA . GLY A 1 291 ? 4.862 14.094 3.127 1.00 64.31 291 GLY A CA 1
ATOM 2241 C C . GLY A 1 291 ? 4.859 15.017 4.347 1.00 64.31 291 GLY A C 1
ATOM 2242 O O . GLY A 1 291 ? 5.316 14.586 5.409 1.00 64.31 291 GLY A O 1
ATOM 2243 N N . LYS A 1 292 ? 4.370 16.261 4.226 1.00 53.12 292 LYS A N 1
ATOM 2244 C CA . LYS A 1 292 ? 4.347 17.240 5.331 1.00 53.12 292 LYS A CA 1
ATOM 2245 C C . LYS A 1 292 ? 3.587 16.750 6.573 1.00 53.12 292 LYS A C 1
ATOM 2247 O O . LYS A 1 292 ? 3.956 17.139 7.673 1.00 53.12 292 LYS A O 1
ATOM 2252 N N . ASP A 1 293 ? 2.662 15.802 6.410 1.00 52.09 293 ASP A N 1
ATOM 2253 C CA . ASP A 1 293 ? 1.842 15.256 7.503 1.00 52.09 293 ASP A CA 1
ATOM 2254 C C . ASP A 1 293 ? 2.188 13.801 7.890 1.00 52.09 293 ASP A C 1
ATOM 2256 O O . ASP A 1 293 ? 1.407 13.120 8.559 1.00 52.09 293 ASP A O 1
ATOM 2260 N N . THR A 1 294 ? 3.345 13.266 7.465 1.00 51.78 294 THR A N 1
ATOM 2261 C CA . THR A 1 294 ? 3.704 11.852 7.711 1.00 51.78 294 THR A CA 1
ATOM 2262 C C . THR A 1 294 ? 4.927 11.703 8.637 1.00 51.78 294 THR A C 1
ATOM 2264 O O . THR A 1 294 ? 5.999 12.206 8.312 1.00 51.78 294 THR A O 1
ATOM 2267 N N . PRO A 1 295 ? 4.857 10.922 9.738 1.00 50.47 295 PRO A N 1
ATOM 2268 C CA . PRO A 1 295 ? 5.984 10.730 10.668 1.00 50.47 295 PRO A CA 1
ATOM 2269 C C . PRO A 1 295 ? 7.215 10.015 10.067 1.00 50.47 295 PRO A C 1
ATOM 2271 O O . PRO A 1 295 ? 8.270 9.956 10.692 1.00 50.47 295 PRO A O 1
ATOM 2274 N N . ALA A 1 296 ? 7.127 9.498 8.835 1.00 46.06 296 ALA A N 1
ATOM 2275 C CA . ALA A 1 296 ? 8.269 8.927 8.113 1.00 46.06 296 ALA A CA 1
ATOM 2276 C C . ALA A 1 296 ? 9.327 9.984 7.747 1.00 46.06 296 ALA A C 1
ATOM 2278 O O . ALA A 1 296 ? 10.522 9.691 7.763 1.00 46.06 296 ALA A O 1
ATOM 2279 N N . THR A 1 297 ? 8.908 11.219 7.460 1.00 49.81 297 THR A N 1
ATOM 2280 C CA . THR A 1 297 ? 9.806 12.325 7.098 1.00 49.81 297 THR A CA 1
ATOM 2281 C C . THR A 1 297 ? 10.590 12.824 8.317 1.00 49.81 297 THR A C 1
ATOM 2283 O O . THR A 1 297 ? 11.746 13.215 8.178 1.00 49.81 297 THR A O 1
ATOM 2286 N N . GLN A 1 298 ? 10.021 12.712 9.526 1.00 48.81 298 GLN A N 1
ATOM 2287 C CA . GLN A 1 298 ? 10.725 12.998 10.783 1.00 48.81 298 GLN A CA 1
ATOM 2288 C C . GLN A 1 298 ? 11.864 12.002 11.055 1.00 48.81 298 GLN A C 1
ATOM 2290 O O . GLN A 1 298 ? 12.933 12.417 11.497 1.00 48.81 298 GLN A O 1
ATOM 2295 N N . LEU A 1 299 ? 11.687 10.712 10.735 1.00 45.69 299 LEU A N 1
ATOM 2296 C CA . LEU A 1 299 ? 12.721 9.693 10.965 1.00 45.69 299 LEU A CA 1
ATOM 2297 C C . LEU A 1 299 ? 13.932 9.866 10.027 1.00 45.69 299 LEU A C 1
ATOM 2299 O O . LEU A 1 299 ? 15.074 9.713 10.451 1.00 45.69 299 LEU A O 1
ATOM 2303 N N . VAL A 1 300 ? 13.693 10.224 8.759 1.00 51.50 300 VAL A N 1
ATOM 2304 C CA . VAL A 1 300 ? 14.765 10.442 7.766 1.00 51.50 300 VAL A CA 1
ATOM 2305 C C . VAL A 1 300 ? 15.568 11.709 8.080 1.00 51.50 300 VAL A C 1
ATOM 2307 O O . VAL A 1 300 ? 16.795 11.704 7.965 1.00 51.50 300 VAL A O 1
ATOM 2310 N N . VAL A 1 301 ? 14.902 12.776 8.536 1.00 51.75 301 VAL A N 1
ATOM 2311 C CA . VAL A 1 301 ? 15.577 14.010 8.973 1.00 51.75 301 VAL A CA 1
ATOM 2312 C C . VAL A 1 301 ? 16.369 13.780 10.267 1.00 51.75 301 VAL A C 1
ATOM 2314 O O . VAL A 1 301 ? 17.507 14.238 10.360 1.00 51.75 301 VAL A O 1
ATOM 2317 N N . ALA A 1 302 ? 15.840 12.993 11.211 1.00 47.22 302 ALA A N 1
ATOM 2318 C CA . ALA A 1 302 ? 16.544 12.640 12.445 1.00 47.22 302 ALA A CA 1
ATOM 2319 C C . ALA A 1 302 ? 17.817 11.811 12.192 1.00 47.22 302 ALA A C 1
ATOM 2321 O O . ALA A 1 302 ? 18.837 12.047 12.838 1.00 47.22 302 ALA A O 1
ATOM 2322 N N . VAL A 1 303 ? 17.805 10.887 11.221 1.00 49.06 303 VAL A N 1
ATOM 2323 C CA . VAL A 1 303 ? 19.010 10.131 10.829 1.00 49.06 303 VAL A CA 1
ATOM 2324 C C . VAL A 1 303 ? 20.060 11.058 10.210 1.00 49.06 303 VAL A C 1
ATOM 2326 O O . VAL A 1 303 ? 21.221 11.008 10.601 1.00 49.06 303 VAL A O 1
ATOM 2329 N N . LEU A 1 304 ? 19.679 11.972 9.313 1.00 47.09 304 LEU A N 1
ATOM 2330 C CA . LEU A 1 304 ? 20.637 12.922 8.732 1.00 47.09 304 LEU A CA 1
ATOM 2331 C C . LEU A 1 304 ? 21.217 13.883 9.786 1.00 47.09 304 LEU A C 1
ATOM 2333 O O . LEU A 1 304 ? 22.422 14.129 9.795 1.00 47.09 304 LEU A O 1
ATOM 2337 N N . GLN A 1 305 ? 20.402 14.361 10.729 1.00 46.84 305 GLN A N 1
ATOM 2338 C CA . GLN A 1 305 ? 20.867 15.198 11.842 1.00 46.84 305 GLN A CA 1
ATOM 2339 C C . GLN A 1 305 ? 21.757 14.430 12.834 1.00 46.84 305 GLN A C 1
ATOM 2341 O O . GLN A 1 305 ? 22.759 14.977 13.301 1.00 46.84 305 GLN A O 1
ATOM 2346 N N . GLY A 1 306 ? 21.466 13.152 13.098 1.00 47.03 306 GLY A N 1
ATOM 2347 C CA . GLY A 1 306 ? 22.291 12.288 13.948 1.00 47.03 306 GLY A CA 1
ATOM 2348 C C . GLY A 1 306 ? 23.701 12.058 13.392 1.00 47.03 306 GLY A C 1
ATOM 2349 O O . GLY A 1 306 ? 24.669 12.034 14.152 1.00 47.03 306 GLY A O 1
ATOM 2350 N N . HIS A 1 307 ? 23.849 11.980 12.066 1.00 50.19 307 HIS A N 1
ATOM 2351 C CA . HIS A 1 307 ? 25.161 11.841 11.423 1.00 50.19 307 HIS A CA 1
ATOM 2352 C C . HIS A 1 307 ? 26.003 13.130 11.493 1.00 50.19 307 HIS A C 1
ATOM 2354 O O . HIS A 1 307 ? 27.220 13.050 11.669 1.00 50.19 307 HIS A O 1
ATOM 2360 N N . HIS A 1 308 ? 25.384 14.315 11.438 1.00 46.28 308 HIS A N 1
ATOM 2361 C CA . HIS A 1 308 ? 26.095 15.584 11.657 1.00 46.28 308 HIS A CA 1
ATOM 2362 C C . HIS A 1 308 ? 26.526 15.768 13.122 1.00 46.28 308 HIS A C 1
ATOM 2364 O O . HIS A 1 308 ? 27.630 16.253 13.375 1.00 46.28 308 HIS A O 1
ATOM 2370 N N . ALA A 1 309 ? 25.710 15.320 14.082 1.00 47.50 309 ALA A N 1
ATOM 2371 C CA . ALA A 1 309 ? 26.061 15.347 15.503 1.00 47.50 309 ALA A CA 1
ATOM 2372 C C . ALA A 1 309 ? 27.214 14.378 15.839 1.00 47.50 309 ALA A C 1
ATOM 2374 O O . ALA A 1 309 ? 28.139 14.746 16.564 1.00 47.50 309 ALA A O 1
ATOM 2375 N N . ALA A 1 310 ? 27.215 13.173 15.256 1.00 45.41 310 ALA A N 1
ATOM 2376 C CA . ALA A 1 310 ? 28.294 12.196 15.433 1.00 45.41 310 ALA A CA 1
ATOM 2377 C C . ALA A 1 310 ? 29.620 12.649 14.787 1.00 45.41 310 ALA A C 1
ATOM 2379 O O . ALA A 1 310 ? 30.689 12.465 15.372 1.00 45.41 310 ALA A O 1
ATOM 2380 N N . ALA A 1 311 ? 29.565 13.305 13.621 1.00 46.97 311 ALA A N 1
ATOM 2381 C CA . ALA A 1 311 ? 30.747 13.881 12.978 1.00 46.97 311 ALA A CA 1
ATOM 2382 C C . ALA A 1 311 ? 31.320 15.080 13.764 1.00 46.97 311 ALA A C 1
ATOM 2384 O O . ALA A 1 311 ? 32.538 15.200 13.898 1.00 46.97 311 ALA A O 1
ATOM 2385 N N . GLY A 1 312 ? 30.463 15.931 14.346 1.00 44.50 312 GLY A N 1
ATOM 2386 C CA . GLY A 1 312 ? 30.887 17.045 15.205 1.00 44.50 312 GLY A CA 1
ATOM 2387 C C . GLY A 1 312 ? 31.525 16.587 16.522 1.00 44.50 312 GLY A C 1
ATOM 2388 O O . GLY A 1 312 ? 32.555 17.127 16.934 1.00 44.50 312 GLY A O 1
ATOM 2389 N N . ALA A 1 313 ? 30.979 15.540 17.149 1.00 45.41 313 ALA A N 1
ATOM 2390 C CA . ALA A 1 313 ? 31.519 14.977 18.388 1.00 45.41 313 ALA A CA 1
ATOM 2391 C C . ALA A 1 313 ? 32.894 14.310 18.186 1.00 45.41 313 ALA A C 1
ATOM 2393 O O . ALA A 1 313 ? 33.775 14.442 19.040 1.00 45.41 313 ALA A O 1
ATOM 2394 N N . ALA A 1 314 ? 33.130 13.656 17.043 1.00 45.28 314 ALA A N 1
ATOM 2395 C CA . ALA A 1 314 ? 34.426 13.052 16.722 1.00 45.28 314 ALA A CA 1
ATOM 2396 C C . ALA A 1 314 ? 35.539 14.104 16.522 1.00 45.28 314 ALA A C 1
ATOM 2398 O O . ALA A 1 314 ? 36.673 13.898 16.960 1.00 45.28 314 ALA A O 1
ATOM 2399 N N . VAL A 1 315 ? 35.214 15.265 15.939 1.00 51.19 315 VAL A N 1
ATOM 2400 C CA . VAL A 1 315 ? 36.172 16.373 15.757 1.00 51.19 315 VAL A CA 1
ATOM 2401 C C . VAL A 1 315 ? 36.485 17.070 17.088 1.00 51.19 315 VAL A C 1
ATOM 2403 O O . VAL A 1 315 ? 37.646 17.380 17.358 1.00 51.19 315 VAL A O 1
ATOM 2406 N N . HIS A 1 316 ? 35.493 17.236 17.967 1.00 44.88 316 HIS A N 1
ATOM 2407 C CA . HIS A 1 316 ? 35.698 17.842 19.289 1.00 44.88 316 HIS A CA 1
ATOM 2408 C C . HIS A 1 316 ? 36.511 16.929 20.233 1.00 44.88 316 HIS A C 1
ATOM 2410 O O . HIS A 1 316 ? 37.348 17.403 21.004 1.00 44.88 316 HIS A O 1
ATOM 2416 N N . SER A 1 317 ? 36.338 15.608 20.114 1.00 44.44 317 SER A N 1
ATOM 2417 C CA . SER A 1 317 ? 37.092 14.599 20.878 1.00 44.44 317 SER A CA 1
ATOM 2418 C C . SER A 1 317 ? 38.563 14.507 20.444 1.00 44.44 317 SER A C 1
ATOM 2420 O O . SER A 1 317 ? 39.452 14.308 21.273 1.00 44.44 317 SER A O 1
ATOM 2422 N N . ALA A 1 318 ? 38.847 14.702 19.151 1.00 49.00 318 ALA A N 1
ATOM 2423 C CA . ALA A 1 318 ? 40.211 14.732 18.620 1.00 49.00 318 ALA A CA 1
ATOM 2424 C C . ALA A 1 318 ? 40.978 16.021 18.991 1.00 49.00 318 ALA A C 1
ATOM 2426 O O . ALA A 1 318 ? 42.204 15.984 19.124 1.00 49.00 318 ALA A O 1
ATOM 2427 N N . GLY A 1 319 ? 40.270 17.140 19.196 1.00 45.88 319 GLY A N 1
ATOM 2428 C CA . GLY A 1 319 ? 40.841 18.396 19.701 1.00 45.88 319 GLY A CA 1
ATOM 2429 C C . GLY A 1 319 ? 41.281 18.309 21.167 1.00 45.88 319 GLY A C 1
ATOM 2430 O O . GLY A 1 319 ? 42.418 18.651 21.489 1.00 45.88 319 GLY A O 1
ATOM 2431 N N . LEU A 1 320 ? 40.436 17.749 22.039 1.00 46.91 320 LEU A N 1
ATOM 2432 C CA . LEU A 1 320 ? 40.736 17.579 23.471 1.00 46.91 320 LEU A CA 1
ATOM 2433 C C . LEU A 1 320 ? 41.902 16.607 23.742 1.00 46.91 320 LEU A C 1
ATOM 2435 O O . LEU A 1 320 ? 42.696 16.826 24.656 1.00 46.91 320 LEU A O 1
ATOM 2439 N N . LEU A 1 321 ? 42.078 15.575 22.909 1.00 46.47 321 LEU A N 1
ATOM 2440 C CA . LEU A 1 321 ? 43.202 14.633 23.027 1.00 46.47 321 LEU A CA 1
ATOM 2441 C C . LEU A 1 321 ? 44.556 15.203 22.561 1.00 46.47 321 LEU A C 1
ATOM 2443 O O . LEU A 1 321 ? 45.601 14.647 22.916 1.00 46.47 321 LEU A O 1
ATOM 2447 N N . ARG A 1 322 ? 44.571 16.295 21.783 1.00 47.84 322 ARG A N 1
ATOM 2448 C CA . ARG A 1 322 ? 45.812 17.024 21.461 1.00 47.84 322 ARG A CA 1
ATOM 2449 C C . ARG A 1 322 ? 46.230 17.959 22.594 1.00 47.84 322 ARG A C 1
ATOM 2451 O O . ARG A 1 322 ? 47.423 18.036 22.876 1.00 47.84 322 ARG A O 1
ATOM 2458 N N . ASP A 1 323 ? 45.275 18.576 23.283 1.00 46.44 323 ASP A N 1
ATOM 2459 C CA . ASP A 1 323 ? 45.556 19.538 24.356 1.00 46.44 323 ASP A CA 1
ATOM 2460 C C . ASP A 1 323 ? 46.075 18.857 25.640 1.00 46.44 323 ASP A C 1
ATOM 2462 O O . ASP A 1 323 ? 47.037 19.311 26.263 1.00 46.44 323 ASP A O 1
ATOM 2466 N N . CYS A 1 324 ? 45.559 17.666 25.978 1.00 46.91 324 CYS A N 1
ATOM 2467 C CA . CYS A 1 324 ? 46.106 16.861 27.082 1.00 46.91 324 CYS A CA 1
ATOM 2468 C C . CYS A 1 324 ? 47.550 16.387 26.840 1.00 46.91 324 CYS A C 1
ATOM 2470 O O . CYS A 1 324 ? 48.284 16.155 27.801 1.00 46.91 324 CYS A O 1
ATOM 2472 N N . ARG A 1 325 ? 47.988 16.260 25.579 1.00 45.75 325 ARG A N 1
ATOM 2473 C CA . ARG A 1 325 ? 49.357 15.830 25.249 1.00 45.75 325 ARG A CA 1
ATOM 2474 C C . ARG A 1 325 ? 50.385 16.965 25.303 1.00 45.75 325 ARG A C 1
ATOM 2476 O O . ARG A 1 325 ? 51.574 16.674 25.400 1.00 45.75 325 ARG A O 1
ATOM 2483 N N . TYR A 1 326 ? 49.950 18.227 25.274 1.00 46.38 326 TYR A N 1
ATOM 2484 C CA . TYR A 1 326 ? 50.848 19.385 25.355 1.00 46.38 326 TYR A CA 1
ATOM 2485 C C . TYR A 1 326 ? 51.116 19.828 26.804 1.00 46.38 326 TYR A C 1
ATOM 2487 O O . TYR A 1 326 ? 52.189 20.342 27.104 1.00 46.38 326 TYR A O 1
ATOM 2495 N N . ARG A 1 327 ? 50.194 19.548 27.736 1.00 44.56 327 ARG A N 1
ATOM 2496 C CA . ARG A 1 327 ? 50.320 19.935 29.155 1.00 44.56 327 ARG A CA 1
ATOM 2497 C C . ARG A 1 327 ? 51.188 19.004 30.016 1.00 44.56 327 ARG A C 1
ATOM 2499 O O . ARG A 1 327 ? 51.420 19.309 31.175 1.00 44.56 327 ARG A O 1
ATOM 2506 N N . GLN A 1 328 ? 51.677 17.888 29.469 1.00 47.03 328 GLN A N 1
ATOM 2507 C CA . GLN A 1 328 ? 52.607 16.972 30.157 1.00 47.03 328 GLN A CA 1
ATOM 2508 C C . GLN A 1 328 ? 54.071 17.100 29.687 1.00 47.03 328 GLN A C 1
ATOM 2510 O O . GLN A 1 328 ? 54.893 16.238 29.987 1.00 47.03 328 GLN A O 1
ATOM 2515 N N . ARG A 1 329 ? 54.413 18.155 28.934 1.00 47.91 329 ARG A N 1
ATOM 2516 C CA . ARG A 1 329 ? 55.789 18.442 28.476 1.00 47.91 329 ARG A CA 1
ATOM 2517 C C . ARG A 1 329 ? 56.286 19.854 28.836 1.00 47.91 329 ARG A C 1
ATOM 2519 O O . ARG A 1 329 ? 57.192 20.354 28.176 1.00 47.91 329 ARG A O 1
ATOM 2526 N N . GLY A 1 330 ? 55.710 20.475 29.863 1.00 40.72 330 GLY A N 1
ATOM 2527 C CA . GLY A 1 330 ? 56.189 21.728 30.457 1.00 40.72 330 GLY A CA 1
ATOM 2528 C C . GLY A 1 330 ? 56.463 21.538 31.934 1.00 40.72 330 GLY A C 1
ATOM 2529 O O . GLY A 1 330 ? 55.590 20.920 32.581 1.00 40.72 330 GLY A O 1
#

Foldseek 3Di:
DALCQDWDDPDPQEIEGRNAAADDLVVLLVLLVVQLPADWQGEEEEEQHPDDDPCSLVSLLSSLLSNLVSVHQEYEYEYDRNVNSQVNVVRYDYDPAPVVSVVVVVVVVVVIPHYYYYYYYYPVRVPGDDPPPPDDQDDPVVVVLVVCCVPPVPSCLLVDPVSLVVVLVVQLVVQLVVCVVVVLVVVQVLQVPPDDDPPDDPVVCVPPRDQPLSLVSSLVSNLVSCSNRPRPVDVVSVLVNQLSVQLSVLVVQQSCCVRVVVDVVGDDPVVSVVSNVVSVVVSVVVCVVVCPPPCVVVVVVVVVVVVVVVVVVVVVVVVVVVVVVVVVPD

Sequence (330 aa):
MPGRLFPIRLTENQLLLDDSYNANVGSMTAAVQVLSEMPGYRVLVVGDMAELGAESAACHRQVGEAAKAAGLDRVLSVGALSADISSASGVGEHFSEKSALVTRLRELIAEHKILTILVKGSRSAAHGRGSTRITGEWNMLVWLAEHLVKYYSGFNVFSYLTFRAIVSLLTALFISLWMGPRMIARLQKLAFGQVVRNDGPESHFSKRGTPTMGGIMILTAIVVSVLLWAYPSNPYVWCVLTVLIGYGIIGFVDDYRKVVRKDTKGLIARWKYFWMSVIALGVAFGLYMAGKDTPATQLVVAVLQGHHAAAGAAVHSAGLLRDCRYRQRG

Organism: Raoultella terrigena (NCBI:txid577)

InterPro domains:
  IPR000715 Glycosyl transferase, family 4 [PTHR22926] (162-299)
  IPR004101 Mur ligase, C-terminal [PF02875] (4-123)
  IPR018480 Phospho-N-acetylmuramoyl-pentapeptide transferase, conserved site [PF10555] (207-219)
  IPR018480 Phospho-N-acetylmuramoyl-pentapeptide transferase, conserved site [PS01347] (207-219)
  IPR036615 Mur ligase, C-terminal domain superfamily [G3DSA:3.90.190.20] (1-135)
  IPR036615 Mur ligase, C-terminal domain superfamily [SSF53244] (2-127)

Radius of gyration: 29.68 Å; chains: 1; bounding box: 84×43×78 Å

pLDDT: mean 73.25, std 19.83, range [29.75, 97.31]

Secondary structure (DSSP, 8-state):
-TTSSEEEEEETTEEEEEETT---HHHHHHHHHHHHTSSSEEEEEEE-----STTHHHHHHHHHHHHHHTT-SEEEEESTTTHHHHHHHSSEEEESSHHHHHHHHHHHHHH-SSEEEEEE--TTGGGSS----SS----HHHHHHHHHHTT-GGGGGGG-HHHHHHHHHHHHHHHHHHHHHHHHHHHHHHHTTS-----S-GGGGGG----TTHHHHHHHHHHHHHHHHS-TT-HHHHHHHHHHHHHHHHHHHHHHHHHHS--TT-S-HHHHHHHHHHHHHHHHHHHHHHTTT-HHHHHHHHHHHHHHHHHHHHHHHHHHHHHHHHTT--